Protein AF-0000000082869554 (afdb_homodimer)

Radius of gyration: 28.82 Å; Cα contacts (8 Å, |Δi|>4): 281; chains: 2; bounding box: 143×56×74 Å

Foldseek 3Di:
DDDDPDDPPPCPPPPPPVCPVPPPCCDPCPVPQDVVHDPVRLVVVVLLVQLLCLLPQAQADDPVSLVVVQVVQQVCLVVRPDVVSSVVSNVCCVVPPADSRGSLRRNLSSLVSVQVVCVVVVHDRDDSVCSNCQRHVDDPVNDND/DDDDDDDDDDDPPPPPPVPVPPPPCCDPCPVPQDVVHDPVRLVVVVLLVQLLCLLPQAQADDPVSLVVVQVVQQVCLVVRPDVVSSVVSNVCCVVPPADSRGSLRRNLRSLVSVQVVCVVVVHDRDDSVCSNCQRHVDDPVNDND

Organism: NCBI:txid197152

Nearest PDB structures (foldseek):
  1oqc-assembly1_A  TM=9.714E-01  e=7.623E-12  Rattus norvegicus
  3tk0-assembly1_A-2  TM=9.667E-01  e=1.697E-11  Homo sapiens
  3w4y-assembly2_B  TM=9.306E-01  e=1.594E-10  Saccharomyces cerevisiae S288C
  4e0i-assembly2_C-2  TM=9.297E-01  e=1.433E-10  Saccharomyces cerevisiae S288C
  4e0i-assembly1_A  TM=7.773E-01  e=5.786E-11  Saccharomyces cerevisiae S288C

Sequence (290 aa):
MNKNCSKHYNNFMYLYVQKSTAPSNTGPHSQQTSCPVDKDQLGQSSWTFLHTIAASYPDNPSPTEKQTMSQFLDLFSRVYPCNICAEDLQKDLKSTPPDVSSQSAFSLWMCKLHNRVNAKLGKPIFDCTKVNERWRDGPPDGSCDMNKNCSKHYNNFMYLYVQKSTAPSNTGPHSQQTSCPVDKDQLGQSSWTFLHTIAASYPDNPSPTEKQTMSQFLDLFSRVYPCNICAEDLQKDLKSTPPDVSSQSAFSLWMCKLHNRVNAKLGKPIFDCTKVNERWRDGPPDGSCD

Structure (mmCIF, N/CA/C/O backbone):
data_AF-0000000082869554-model_v1
#
loop_
_entity.id
_entity.type
_entity.pdbx_description
1 polymer 'Sulfhydryl oxidase'
#
loop_
_atom_site.group_PDB
_atom_site.id
_atom_site.type_symbol
_atom_site.label_atom_id
_atom_site.label_alt_id
_atom_site.label_comp_id
_atom_site.label_asym_id
_atom_site.label_entity_id
_atom_site.label_seq_id
_atom_site.pdbx_PDB_ins_code
_atom_site.Cartn_x
_atom_site.Cartn_y
_atom_site.Cartn_z
_atom_site.occupancy
_atom_site.B_iso_or_equiv
_atom_site.auth_seq_id
_atom_site.auth_comp_id
_atom_site.auth_asym_id
_atom_site.auth_atom_id
_atom_site.pdbx_PDB_model_num
ATOM 1 N N . MET A 1 1 ? 81 32.281 -3.838 1 22.8 1 MET A N 1
ATOM 2 C CA . MET A 1 1 ? 80.438 33.062 -4.926 1 22.8 1 MET A CA 1
ATOM 3 C C . MET A 1 1 ? 79.125 32.406 -5.387 1 22.8 1 MET A C 1
ATOM 5 O O . MET A 1 1 ? 78.75 31.312 -4.938 1 22.8 1 MET A O 1
ATOM 9 N N . ASN A 1 2 ? 79.062 32.156 -6.789 1 18.38 2 ASN A N 1
ATOM 10 C CA . ASN A 1 2 ? 77.812 32.562 -7.488 1 18.38 2 ASN A CA 1
ATOM 11 C C . ASN A 1 2 ? 76.625 31.703 -7.121 1 18.38 2 ASN A C 1
ATOM 13 O O . ASN A 1 2 ? 76.812 30.656 -6.496 1 18.38 2 ASN A O 1
ATOM 17 N N . LYS A 1 3 ? 75.938 31.25 -8.188 1 19.72 3 LYS A N 1
ATOM 18 C CA . LYS A 1 3 ? 74.75 31.656 -8.914 1 19.72 3 LYS A CA 1
ATOM 19 C C . LYS A 1 3 ? 73.625 30.672 -8.672 1 19.72 3 LYS A C 1
ATOM 21 O O . LYS A 1 3 ? 72.438 31.016 -8.828 1 19.72 3 LYS A O 1
ATOM 26 N N . ASN A 1 4 ? 73.875 29.406 -8.883 1 21.66 4 ASN A N 1
ATOM 27 C CA . ASN A 1 4 ? 73 28.719 -9.828 1 21.66 4 ASN A CA 1
ATOM 28 C C . ASN A 1 4 ? 71.625 28.375 -9.219 1 21.66 4 ASN A C 1
ATOM 30 O O . ASN A 1 4 ? 71.438 27.281 -8.68 1 21.66 4 ASN A O 1
ATOM 34 N N . CYS A 1 5 ? 71 29.359 -8.477 1 24.55 5 CYS A N 1
ATOM 35 C CA . CYS A 1 5 ? 69.75 29.188 -7.762 1 24.55 5 CYS A CA 1
ATOM 36 C C . CYS A 1 5 ? 68.625 28.875 -8.719 1 24.55 5 CYS A C 1
ATOM 38 O O . CYS A 1 5 ? 67.438 29.047 -8.375 1 24.55 5 CYS A O 1
ATOM 40 N N . SER A 1 6 ? 69.062 28.641 -10.102 1 24.22 6 SER A N 1
ATOM 41 C CA . SER A 1 6 ? 67.875 28.984 -10.953 1 24.22 6 SER A CA 1
ATOM 42 C C . SER A 1 6 ? 66.625 28.328 -10.453 1 24.22 6 SER A C 1
ATOM 44 O O . SER A 1 6 ? 66.688 27.312 -9.75 1 24.22 6 SER A O 1
ATOM 46 N N . LYS A 1 7 ? 65.438 28.938 -10.945 1 23.31 7 LYS A N 1
ATOM 47 C CA . LYS A 1 7 ? 64 29.156 -10.938 1 23.31 7 LYS A CA 1
ATOM 48 C C . LYS A 1 7 ? 63.25 27.891 -11.305 1 23.31 7 LYS A C 1
ATOM 50 O O . LYS A 1 7 ? 63.594 27.203 -12.258 1 23.31 7 LYS A O 1
ATOM 55 N N . HIS A 1 8 ? 62.688 27.172 -10.289 1 23.27 8 HIS A N 1
ATOM 56 C CA . HIS A 1 8 ? 61.75 26.078 -10.133 1 23.27 8 HIS A CA 1
ATOM 57 C C . HIS A 1 8 ? 60.5 26.312 -10.961 1 23.27 8 HIS A C 1
ATOM 59 O O . HIS A 1 8 ? 59.438 26.656 -10.406 1 23.27 8 HIS A O 1
ATOM 65 N N . TYR A 1 9 ? 60.594 27.078 -12.203 1 22.95 9 TYR A N 1
ATOM 66 C CA . TYR A 1 9 ? 59.344 27.516 -12.836 1 22.95 9 TYR A CA 1
ATOM 67 C C . TYR A 1 9 ? 58.438 26.312 -13.133 1 22.95 9 TYR A C 1
ATOM 69 O O . TYR A 1 9 ? 58.75 25.516 -14.031 1 22.95 9 TYR A O 1
ATOM 77 N N . ASN A 1 10 ? 58.125 25.453 -12.141 1 21.89 10 ASN A N 1
ATOM 78 C CA . ASN A 1 10 ? 57.156 24.406 -12.352 1 21.89 10 ASN A CA 1
ATOM 79 C C . ASN A 1 10 ? 55.906 24.938 -13.055 1 21.89 10 ASN A C 1
ATOM 81 O O . ASN A 1 10 ? 55.219 25.812 -12.531 1 21.89 10 ASN A O 1
ATOM 85 N N . ASN A 1 11 ? 56 25.25 -14.422 1 20.5 11 ASN A N 1
ATOM 86 C CA . ASN A 1 11 ? 54.969 25.594 -15.375 1 20.5 11 ASN A CA 1
ATOM 87 C C . ASN A 1 11 ? 53.719 24.766 -15.156 1 20.5 11 ASN A C 1
ATOM 89 O O . ASN A 1 11 ? 53.688 23.562 -15.469 1 20.5 11 ASN A O 1
ATOM 93 N N . PHE A 1 12 ? 53.031 24.875 -13.969 1 23.45 12 PHE A N 1
ATOM 94 C CA . PHE A 1 12 ? 51.75 24.281 -13.633 1 23.45 12 PHE A CA 1
ATOM 95 C C . PHE A 1 12 ? 50.688 24.625 -14.672 1 23.45 12 PHE A C 1
ATOM 97 O O . PHE A 1 12 ? 50.219 25.766 -14.727 1 23.45 12 PHE A O 1
ATOM 104 N N . MET A 1 13 ? 51.062 24.484 -16.031 1 22.34 13 MET A N 1
ATOM 105 C CA . MET A 1 13 ? 50.062 24.844 -17.031 1 22.34 13 MET A CA 1
ATOM 106 C C . MET A 1 13 ? 48.688 24.312 -16.641 1 22.34 13 MET A C 1
ATOM 108 O O . MET A 1 13 ? 48.562 23.234 -16.047 1 22.34 13 MET A O 1
ATOM 112 N N . TYR A 1 14 ? 47.656 25.203 -16.562 1 24.77 14 TYR A N 1
ATOM 113 C CA . TYR A 1 14 ? 46.219 25.359 -16.375 1 24.77 14 TYR A CA 1
ATOM 114 C C . TYR A 1 14 ? 45.438 24.516 -17.375 1 24.77 14 TYR A C 1
ATOM 116 O O . TYR A 1 14 ? 45.438 24.797 -18.578 1 24.77 14 TYR A O 1
ATOM 124 N N . LEU A 1 15 ? 45.75 23.172 -17.5 1 24.31 15 LEU A N 1
ATOM 125 C CA . LEU A 1 15 ? 44.844 22.422 -18.375 1 24.31 15 LEU A CA 1
ATOM 126 C C . LEU A 1 15 ? 43.406 22.875 -18.172 1 24.31 15 LEU A C 1
ATOM 128 O O . LEU A 1 15 ? 42.938 22.969 -17.031 1 24.31 15 LEU A O 1
ATOM 132 N N . TYR A 1 16 ? 42.875 23.734 -19.016 1 23.09 16 TYR A N 1
ATOM 133 C CA . TYR A 1 16 ? 41.531 24.25 -19.297 1 23.09 16 TYR A CA 1
ATOM 134 C C . TYR A 1 16 ? 40.531 23.125 -19.359 1 23.09 16 TYR A C 1
ATOM 136 O O . TYR A 1 16 ? 40.5 22.328 -20.312 1 23.09 16 TYR A O 1
ATOM 144 N N . VAL A 1 17 ? 40.469 22.188 -18.453 1 27.61 17 VAL A N 1
ATOM 145 C CA . VAL A 1 17 ? 39.375 21.25 -18.625 1 27.61 17 VAL A CA 1
ATOM 146 C C . VAL A 1 17 ? 38.062 22.031 -18.766 1 27.61 17 VAL A C 1
ATOM 148 O O . VAL A 1 17 ? 37.75 22.891 -17.938 1 27.61 17 VAL A O 1
ATOM 151 N N . GLN A 1 18 ? 37.781 22.516 -20 1 22.98 18 GLN A N 1
ATOM 152 C CA . GLN A 1 18 ? 36.469 23.047 -20.375 1 22.98 18 GLN A CA 1
ATOM 153 C C . GLN A 1 18 ? 35.344 22.188 -19.812 1 22.98 18 GLN A C 1
ATOM 155 O O . GLN A 1 18 ? 35.25 21 -20.109 1 22.98 18 GLN A O 1
ATOM 160 N N . LYS A 1 19 ? 34.938 22.484 -18.594 1 23.36 19 LYS A N 1
ATOM 161 C CA . LYS A 1 19 ? 33.75 21.969 -17.938 1 23.36 19 LYS A CA 1
ATOM 162 C C . LYS A 1 19 ? 32.5 22.281 -18.75 1 23.36 19 LYS A C 1
ATOM 164 O O . LYS A 1 19 ? 31.953 23.391 -18.688 1 23.36 19 LYS A O 1
ATOM 169 N N . SER A 1 20 ? 32.438 22.125 -20.062 1 24.83 20 SER A N 1
ATOM 170 C CA . SER A 1 20 ? 31.125 22.469 -20.594 1 24.83 20 SER A CA 1
ATOM 171 C C . SER A 1 20 ? 30.031 21.688 -19.891 1 24.83 20 SER A C 1
ATOM 173 O O . SER A 1 20 ? 29.859 20.484 -20.094 1 24.83 20 SER A O 1
ATOM 175 N N . THR A 1 21 ? 29.906 21.766 -18.625 1 24.59 21 THR A N 1
ATOM 176 C CA . THR A 1 21 ? 28.766 21.062 -18.047 1 24.59 21 THR A CA 1
ATOM 177 C C . THR A 1 21 ? 27.453 21.656 -18.547 1 24.59 21 THR A C 1
ATOM 179 O O . THR A 1 21 ? 27.172 22.828 -18.312 1 24.59 21 THR A O 1
ATOM 182 N N . ALA A 1 22 ? 27.141 21.5 -19.844 1 28.45 22 ALA A N 1
ATOM 183 C CA . ALA A 1 22 ? 25.797 21.938 -20.203 1 28.45 22 ALA A CA 1
ATOM 184 C C . ALA A 1 22 ? 24.766 21.5 -19.156 1 28.45 22 ALA A C 1
ATOM 186 O O . ALA A 1 22 ? 24.828 20.391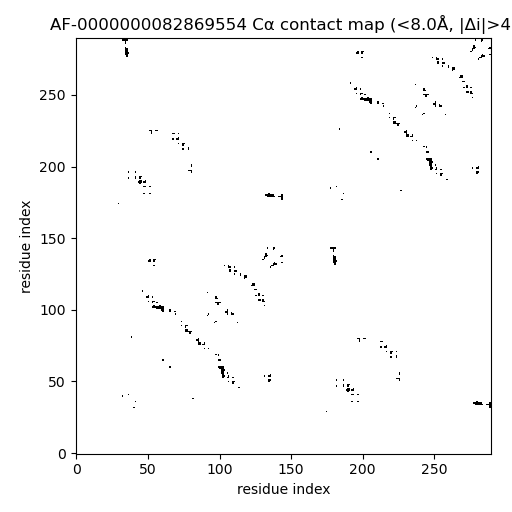 -18.656 1 28.45 22 ALA A O 1
ATOM 187 N N . PRO A 1 23 ? 24.219 22.484 -18.547 1 26.95 23 PRO A N 1
ATOM 188 C CA . PRO A 1 23 ? 23.156 22.203 -17.562 1 26.95 23 PRO A CA 1
ATOM 189 C C . PRO A 1 23 ? 22.047 21.312 -18.141 1 26.95 23 PRO A C 1
ATOM 191 O O . PRO A 1 23 ? 21.562 21.562 -19.25 1 26.95 23 PRO A O 1
ATOM 194 N N . SER A 1 24 ? 22.266 20 -18.188 1 30.36 24 SER A N 1
ATOM 195 C CA . SER A 1 24 ? 21.109 19.172 -18.516 1 30.36 24 SER A CA 1
ATOM 196 C C . SER A 1 24 ? 19.844 19.734 -17.891 1 30.36 24 SER A C 1
ATOM 198 O O . SER A 1 24 ? 19.781 19.953 -16.672 1 30.36 24 SER A O 1
ATOM 200 N N . ASN A 1 25 ? 19.281 20.672 -18.516 1 28 25 ASN A N 1
ATOM 201 C CA . ASN A 1 25 ? 17.969 21.188 -18.172 1 28 25 ASN A CA 1
ATOM 202 C C . ASN A 1 25 ? 17.031 20.078 -17.688 1 28 25 ASN A C 1
ATOM 204 O O . ASN A 1 25 ? 16.672 19.188 -18.453 1 28 25 ASN A O 1
ATOM 208 N N . THR A 1 26 ? 17.406 19.547 -16.531 1 30.8 26 THR A N 1
ATOM 209 C CA . THR A 1 26 ? 16.453 18.641 -15.883 1 30.8 26 THR A CA 1
ATOM 210 C C . THR A 1 26 ? 15.055 19.219 -15.883 1 30.8 26 THR A C 1
ATOM 212 O O . THR A 1 26 ? 14.789 20.219 -15.211 1 30.8 26 THR A O 1
ATOM 215 N N . GLY A 1 27 ? 14.562 19.516 -17.031 1 30.7 27 GLY A N 1
ATOM 216 C CA . GLY A 1 27 ? 13.172 19.922 -17.078 1 30.7 27 GLY A CA 1
ATOM 217 C C . GLY A 1 27 ? 12.336 19.344 -15.945 1 30.7 27 GLY A C 1
ATOM 218 O O . GLY A 1 27 ? 12.781 18.406 -15.266 1 30.7 27 GLY A O 1
ATOM 219 N N . PRO A 1 28 ? 11.406 20.047 -15.586 1 31.62 28 PRO A N 1
ATOM 220 C CA . PRO A 1 28 ? 10.539 19.484 -14.539 1 31.62 28 PRO A CA 1
ATOM 221 C C . PRO A 1 28 ? 10.305 17.984 -14.719 1 31.62 28 PRO A C 1
ATOM 223 O O . PRO A 1 28 ? 9.953 17.547 -15.82 1 31.62 28 PRO A O 1
ATOM 226 N N . HIS A 1 29 ? 11.141 17.109 -14.266 1 33.22 29 HIS A N 1
ATOM 227 C CA . HIS A 1 29 ? 11.078 15.656 -14.344 1 33.22 29 HIS A CA 1
ATOM 228 C C . HIS A 1 29 ? 9.633 15.172 -14.328 1 33.22 29 HIS A C 1
ATOM 230 O O . HIS A 1 29 ? 8.953 15.258 -13.305 1 33.22 29 HIS A O 1
ATOM 236 N N . SER A 1 30 ? 8.773 15.609 -15.148 1 39.03 30 SER A N 1
ATOM 237 C CA . SER A 1 30 ? 7.602 14.75 -15.305 1 39.03 30 SER A CA 1
ATOM 238 C C . SER A 1 30 ? 7.953 13.289 -15.062 1 39.03 30 SER A C 1
ATOM 240 O O . SER A 1 30 ? 8.703 12.688 -15.836 1 39.03 30 SER A O 1
ATOM 242 N N . GLN A 1 31 ? 8.297 12.977 -13.93 1 46.25 31 GLN A N 1
ATOM 243 C CA . GLN A 1 31 ? 8.742 11.617 -13.625 1 46.25 31 GLN A CA 1
ATOM 244 C C . GLN A 1 31 ? 7.977 10.594 -14.461 1 46.25 31 GLN A C 1
ATOM 246 O O . GLN A 1 31 ? 6.77 10.414 -14.281 1 46.25 31 GLN A O 1
ATOM 251 N N . GLN A 1 32 ? 8.195 10.594 -15.703 1 54.16 32 GLN A N 1
ATOM 252 C CA . GLN A 1 32 ? 7.684 9.484 -16.5 1 54.16 32 GLN A CA 1
ATOM 253 C C . GLN A 1 32 ? 7.719 8.172 -15.727 1 54.16 32 GLN A C 1
ATOM 255 O O . GLN A 1 32 ? 8.734 7.84 -15.117 1 54.16 32 GLN A O 1
ATOM 260 N N . THR A 1 33 ? 6.508 7.738 -15.32 1 64.12 33 THR A N 1
ATOM 261 C CA . THR A 1 33 ? 6.43 6.43 -14.68 1 64.12 33 THR A CA 1
ATOM 262 C C . THR A 1 33 ? 7.203 5.387 -15.484 1 64.12 33 THR A C 1
ATOM 264 O O . THR A 1 33 ? 6.973 5.227 -16.688 1 64.12 33 THR A O 1
ATOM 267 N N . SER A 1 34 ? 8.352 5.02 -14.977 1 73.5 34 SER A N 1
ATOM 268 C CA . SER A 1 34 ? 9.125 3.936 -15.578 1 73.5 34 SER A CA 1
ATOM 269 C C . SER A 1 34 ? 8.305 2.654 -15.672 1 73.5 34 SER A C 1
ATOM 271 O O . SER A 1 34 ? 7.379 2.447 -14.883 1 73.5 34 SER A O 1
ATOM 273 N N . CYS A 1 35 ? 8.43 1.981 -16.703 1 78.69 35 CYS A N 1
ATOM 274 C CA . CYS A 1 35 ? 7.867 0.646 -16.875 1 78.69 35 CYS A CA 1
ATOM 275 C C . CYS A 1 35 ? 8.969 -0.388 -17.094 1 78.69 35 CYS A C 1
ATOM 277 O O . CYS A 1 35 ? 9.672 -0.348 -18.094 1 78.69 35 CYS A O 1
ATOM 279 N N . PRO A 1 36 ? 9.141 -1.211 -16.047 1 87.31 36 PRO A N 1
ATOM 280 C CA . PRO A 1 36 ? 8.391 -1.312 -14.789 1 87.31 36 PRO A CA 1
ATOM 281 C C . PRO A 1 36 ? 8.734 -0.206 -13.797 1 87.31 36 PRO A C 1
ATOM 283 O O . PRO A 1 36 ? 9.719 0.517 -14 1 87.31 36 PRO A O 1
ATOM 286 N N . VAL A 1 37 ? 7.926 -0.074 -12.859 1 90.5 37 VAL A N 1
ATOM 287 C CA . VAL A 1 37 ? 8.133 0.908 -11.797 1 90.5 37 VAL A CA 1
ATOM 288 C C . VAL A 1 37 ? 9.477 0.667 -11.125 1 90.5 37 VAL A C 1
ATOM 290 O O . VAL A 1 37 ? 9.852 -0.478 -10.867 1 90.5 37 VAL A O 1
ATOM 293 N N . ASP A 1 38 ? 10.227 1.755 -10.867 1 90.75 38 ASP A N 1
ATOM 294 C CA . ASP A 1 38 ? 11.5 1.606 -10.172 1 90.75 38 ASP A CA 1
ATOM 295 C C . ASP A 1 38 ? 11.32 1.76 -8.664 1 90.75 38 ASP A C 1
ATOM 297 O O . ASP A 1 38 ? 10.211 2.018 -8.188 1 90.75 38 ASP A O 1
ATOM 301 N N . LYS A 1 39 ? 12.383 1.556 -7.977 1 93.56 39 LYS A N 1
ATOM 302 C CA . LYS A 1 39 ? 12.375 1.542 -6.516 1 93.56 39 LYS A CA 1
ATOM 303 C C . LYS A 1 39 ? 11.852 2.861 -5.957 1 93.56 39 LYS A C 1
ATOM 305 O O . LYS A 1 39 ? 11.133 2.873 -4.957 1 93.56 39 LYS A O 1
ATOM 310 N N . ASP A 1 40 ? 12.234 3.979 -6.535 1 93.69 40 ASP A N 1
ATOM 311 C CA . ASP A 1 40 ? 11.805 5.285 -6.047 1 93.69 40 ASP A CA 1
ATOM 312 C C . ASP A 1 40 ? 10.297 5.465 -6.203 1 93.69 40 ASP A C 1
ATOM 314 O O . ASP A 1 40 ? 9.625 5.949 -5.289 1 93.69 40 ASP A O 1
ATOM 318 N N . GLN A 1 41 ? 9.828 5.082 -7.355 1 94.62 41 GLN A N 1
ATOM 319 C CA . GLN A 1 41 ? 8.383 5.18 -7.574 1 94.62 41 GLN A CA 1
ATOM 320 C C . GLN A 1 41 ? 7.625 4.23 -6.656 1 94.62 41 GLN A C 1
ATOM 322 O O . GLN A 1 41 ? 6.562 4.578 -6.137 1 94.62 41 GLN A O 1
ATOM 327 N N . LEU A 1 42 ? 8.148 3.037 -6.512 1 97.25 42 LEU A N 1
ATOM 328 C CA . LEU A 1 42 ? 7.559 2.107 -5.551 1 97.25 42 LEU A CA 1
ATOM 329 C C . LEU A 1 42 ? 7.516 2.723 -4.156 1 97.25 42 LEU A C 1
ATOM 331 O O . LEU A 1 42 ? 6.477 2.691 -3.492 1 97.25 42 LEU A O 1
ATOM 335 N N . GLY A 1 43 ? 8.633 3.266 -3.785 1 97.94 43 GLY A N 1
ATOM 336 C CA . GLY A 1 43 ? 8.703 3.893 -2.477 1 97.94 43 GLY A CA 1
ATOM 337 C C . GLY A 1 43 ? 7.691 5.012 -2.295 1 97.94 43 GLY A C 1
ATOM 338 O O . GLY A 1 43 ? 6.98 5.055 -1.288 1 97.94 43 GLY A O 1
ATOM 339 N N . GLN A 1 44 ? 7.641 5.883 -3.236 1 97.25 44 GLN A N 1
ATOM 340 C CA . GLN A 1 44 ? 6.715 7.008 -3.154 1 97.25 44 GLN A CA 1
ATOM 341 C C . GLN A 1 44 ? 5.27 6.523 -3.045 1 97.25 44 GLN A C 1
ATOM 343 O O . GLN A 1 44 ? 4.5 7.027 -2.225 1 97.25 44 GLN A O 1
ATOM 348 N N . SER A 1 45 ? 4.945 5.59 -3.852 1 97.62 45 SER A N 1
ATOM 349 C CA . SER A 1 45 ? 3.596 5.039 -3.828 1 97.62 45 SER A CA 1
ATOM 350 C C . SER A 1 45 ? 3.295 4.367 -2.492 1 97.62 45 SER A C 1
ATOM 352 O O . SER A 1 45 ? 2.213 4.551 -1.929 1 97.62 45 SER A O 1
ATOM 354 N N . SER A 1 46 ? 4.238 3.631 -1.938 1 98.75 46 SER A N 1
ATOM 355 C CA . SER A 1 46 ? 4.047 2.898 -0.69 1 98.75 46 SER A CA 1
ATOM 356 C C . SER A 1 46 ? 3.896 3.848 0.493 1 98.75 46 SER A C 1
ATOM 358 O O . SER A 1 46 ? 3.029 3.652 1.347 1 98.75 46 SER A O 1
ATOM 360 N N . TRP A 1 47 ? 4.691 4.875 0.527 1 98.81 47 TRP A N 1
ATOM 361 C CA . TRP A 1 47 ? 4.605 5.844 1.615 1 98.81 47 TRP A CA 1
ATOM 362 C C . TRP A 1 47 ? 3.299 6.625 1.547 1 98.81 47 TRP A C 1
ATOM 364 O O . TRP A 1 47 ? 2.678 6.902 2.576 1 98.81 47 TRP A O 1
ATOM 374 N N . THR A 1 48 ? 2.93 7.012 0.293 1 98.06 48 THR A N 1
ATOM 375 C CA . THR A 1 48 ? 1.642 7.68 0.136 1 98.06 48 THR A CA 1
ATOM 376 C C . THR A 1 48 ? 0.517 6.82 0.709 1 98.06 48 THR A C 1
ATOM 378 O O . THR A 1 48 ? -0.321 7.312 1.468 1 98.06 48 THR A O 1
ATOM 381 N N . PHE A 1 49 ? 0.502 5.617 0.404 1 98.56 49 PHE A N 1
ATOM 382 C CA . PHE A 1 49 ? -0.498 4.664 0.866 1 98.56 49 PHE A CA 1
ATOM 383 C C . PHE A 1 49 ? -0.46 4.531 2.385 1 98.56 49 PHE A C 1
ATOM 385 O O . PHE A 1 49 ? -1.486 4.676 3.051 1 98.56 49 PHE A O 1
ATOM 392 N N . LEU A 1 50 ? 0.722 4.34 2.92 1 98.88 50 LEU A N 1
ATOM 393 C CA . LEU A 1 50 ? 0.877 4.082 4.348 1 98.88 50 LEU A CA 1
ATOM 394 C C . LEU A 1 50 ? 0.511 5.316 5.164 1 98.88 50 LEU A C 1
ATOM 396 O O . LEU A 1 50 ? -0.188 5.211 6.176 1 98.88 50 LEU A O 1
ATOM 400 N N . HIS A 1 51 ? 0.95 6.5 4.742 1 98.81 51 HIS A N 1
ATOM 401 C CA . HIS A 1 51 ? 0.598 7.719 5.461 1 98.81 51 HIS A CA 1
ATOM 402 C C . HIS A 1 51 ? -0.901 7.988 5.383 1 98.81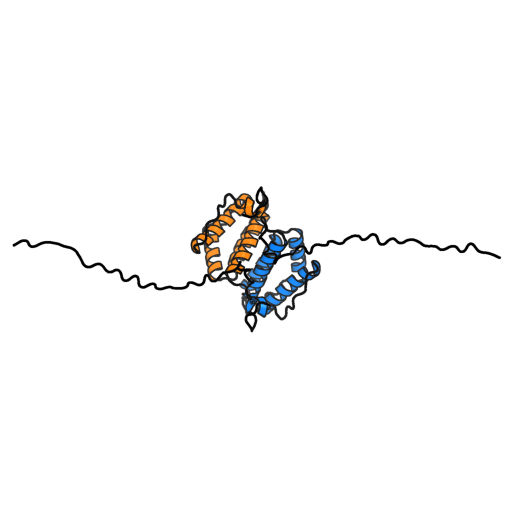 51 HIS A C 1
ATOM 404 O O . HIS A 1 51 ? -1.491 8.508 6.332 1 98.81 51 HIS A O 1
ATOM 410 N N . THR A 1 52 ? -1.485 7.688 4.242 1 98.62 52 THR A N 1
ATOM 411 C CA . THR A 1 52 ? -2.922 7.898 4.109 1 98.62 52 THR A CA 1
ATOM 412 C C . THR A 1 52 ? -3.695 6.961 5.031 1 98.62 52 THR A C 1
ATOM 414 O O . THR A 1 52 ? -4.684 7.363 5.648 1 98.62 52 THR A O 1
ATOM 417 N N . ILE A 1 53 ? -3.273 5.719 5.152 1 98.88 53 ILE A N 1
ATOM 418 C CA . ILE A 1 53 ? -3.877 4.789 6.102 1 98.88 53 ILE A CA 1
ATOM 419 C C . ILE A 1 53 ? -3.793 5.363 7.512 1 98.88 53 ILE A C 1
ATOM 421 O O . ILE A 1 53 ? -4.781 5.367 8.25 1 98.88 53 ILE A O 1
ATOM 425 N N . ALA A 1 54 ? -2.6 5.832 7.863 1 98.88 54 ALA A N 1
ATOM 426 C CA . ALA A 1 54 ? -2.408 6.367 9.211 1 98.88 54 ALA A CA 1
ATOM 427 C C . ALA A 1 54 ? -3.295 7.586 9.445 1 98.88 54 ALA A C 1
ATOM 429 O O . ALA A 1 54 ? -3.869 7.742 10.523 1 98.88 54 ALA A O 1
ATOM 430 N N . ALA A 1 55 ? -3.398 8.414 8.453 1 98.5 55 ALA A N 1
ATOM 431 C CA . ALA A 1 55 ? -4.203 9.625 8.547 1 98.5 55 ALA A CA 1
ATOM 432 C C . ALA A 1 55 ? -5.68 9.297 8.734 1 98.5 55 ALA A C 1
ATOM 434 O O . ALA A 1 55 ? -6.41 10.031 9.398 1 98.5 55 ALA A O 1
ATOM 435 N N . SER A 1 56 ? -6.105 8.203 8.18 1 98.25 56 SER A N 1
ATOM 436 C CA . SER A 1 56 ? -7.52 7.84 8.18 1 98.25 56 SER A CA 1
ATOM 437 C C . SER A 1 56 ? -7.844 6.879 9.312 1 98.25 56 SER A C 1
ATOM 439 O O . SER A 1 56 ? -8.984 6.434 9.453 1 98.25 56 SER A O 1
ATOM 441 N N . TYR A 1 57 ? -6.812 6.52 10.102 1 98.69 57 TYR A N 1
ATOM 442 C CA . TYR A 1 57 ? -6.98 5.617 11.234 1 98.69 57 TYR A CA 1
ATOM 443 C C . TYR A 1 57 ? -7.906 6.223 12.281 1 98.69 57 TYR A C 1
ATOM 445 O O . TYR A 1 57 ? -7.949 7.445 12.453 1 98.69 57 TYR A O 1
ATOM 453 N N . PRO A 1 58 ? -8.703 5.332 12.977 1 98.56 58 PRO A N 1
ATOM 454 C CA . PRO A 1 58 ? -9.625 5.883 13.977 1 98.56 58 PRO A CA 1
ATOM 455 C C . PRO A 1 58 ? -8.906 6.617 15.102 1 98.56 58 PRO A C 1
ATOM 457 O O . PRO A 1 58 ? -7.836 6.184 15.547 1 98.56 58 PRO A O 1
ATOM 460 N N . ASP A 1 59 ? -9.555 7.699 15.578 1 98.62 59 ASP A N 1
ATOM 461 C CA . ASP A 1 59 ? -9.016 8.422 16.734 1 98.62 59 ASP A CA 1
ATOM 462 C C . ASP A 1 59 ? -8.992 7.531 17.969 1 98.62 59 ASP A C 1
ATOM 464 O O . ASP A 1 59 ? -8.117 7.668 18.828 1 98.62 59 ASP A O 1
ATOM 468 N N . ASN A 1 60 ? -10.062 6.723 18.047 1 98.69 60 ASN A N 1
ATOM 469 C CA . ASN A 1 60 ? -10.211 5.758 19.125 1 98.69 60 ASN A CA 1
ATOM 470 C C . ASN A 1 60 ? -10.461 4.352 18.594 1 98.69 60 ASN A C 1
ATOM 472 O O . ASN A 1 60 ? -11.594 3.857 18.641 1 98.69 60 ASN A O 1
ATOM 476 N N . PRO A 1 61 ? -9.352 3.705 18.188 1 98.88 61 PRO A N 1
ATOM 477 C CA . PRO A 1 61 ? -9.508 2.381 17.578 1 98.88 61 PRO A CA 1
ATOM 478 C C . PRO A 1 61 ? -9.953 1.324 18.594 1 98.88 61 PRO A C 1
ATOM 480 O O . PRO A 1 61 ? -9.531 1.355 19.75 1 98.88 61 PRO A O 1
ATOM 483 N N . SER A 1 62 ? -10.781 0.418 18.141 1 98.81 62 SER A N 1
ATOM 484 C CA . SER A 1 62 ? -11.141 -0.754 18.922 1 98.81 62 SER A CA 1
ATOM 485 C C . SER A 1 62 ? -9.984 -1.736 19.016 1 98.81 62 SER A C 1
ATOM 487 O O . SER A 1 62 ? -9.016 -1.633 18.266 1 98.81 62 SER A O 1
ATOM 489 N N . PRO A 1 63 ? -10.086 -2.705 19.938 1 98.62 63 PRO A N 1
ATOM 490 C CA . PRO A 1 63 ? -9.047 -3.732 20.016 1 98.62 63 PRO A CA 1
ATOM 491 C C . PRO A 1 63 ? -8.867 -4.484 18.688 1 98.62 63 PRO A C 1
ATOM 493 O O . PRO A 1 63 ? -7.738 -4.777 18.297 1 98.62 63 PRO A O 1
ATOM 496 N N . THR A 1 64 ? -9.969 -4.707 18.016 1 98.69 64 THR A N 1
ATOM 497 C CA . THR A 1 64 ? -9.906 -5.418 16.75 1 98.69 64 THR A CA 1
ATOM 498 C C . THR A 1 64 ? -9.203 -4.578 15.688 1 98.69 64 THR A C 1
ATOM 500 O O . THR A 1 64 ? -8.406 -5.098 14.898 1 98.69 64 THR A O 1
ATOM 503 N N . GLU A 1 65 ? -9.469 -3.291 15.672 1 98.69 65 GLU A N 1
ATOM 504 C CA . GLU A 1 65 ? -8.812 -2.4 14.727 1 98.69 65 GLU A CA 1
ATOM 505 C C . GLU A 1 65 ? -7.309 -2.326 15 1 98.69 65 GLU A C 1
ATOM 507 O O . GLU A 1 65 ? -6.504 -2.309 14.062 1 98.69 65 GLU A O 1
ATOM 512 N N . LYS A 1 66 ? -6.914 -2.299 16.219 1 98.88 66 LYS A N 1
ATOM 513 C CA . LYS A 1 66 ? -5.504 -2.287 16.594 1 98.88 66 LYS A CA 1
ATOM 514 C C . LYS A 1 66 ? -4.801 -3.559 16.125 1 98.88 66 LYS A C 1
ATOM 516 O O . LYS A 1 66 ? -3.717 -3.496 15.547 1 98.88 66 LYS A O 1
ATOM 521 N N . GLN A 1 67 ? -5.449 -4.648 16.375 1 98.69 67 GLN A N 1
ATOM 522 C CA . GLN A 1 67 ? -4.879 -5.93 15.969 1 98.69 67 GLN A CA 1
ATOM 523 C C . GLN A 1 67 ? -4.766 -6.023 14.445 1 98.69 67 GLN A C 1
ATOM 525 O O . GLN A 1 67 ? -3.748 -6.48 13.922 1 98.69 67 GLN A O 1
ATOM 530 N N . THR A 1 68 ? -5.82 -5.617 13.773 1 98.81 68 THR A N 1
ATOM 531 C CA . THR A 1 68 ? -5.848 -5.648 12.32 1 98.81 68 THR A CA 1
ATOM 532 C C . THR A 1 68 ? -4.715 -4.809 11.734 1 98.81 68 THR A C 1
ATOM 534 O O . THR A 1 68 ? -3.986 -5.27 10.852 1 98.81 68 THR A O 1
ATOM 537 N N . MET A 1 69 ? -4.539 -3.643 12.273 1 98.88 69 MET A N 1
ATOM 538 C CA . MET A 1 69 ? -3.523 -2.734 11.75 1 98.88 69 MET A CA 1
ATOM 539 C C . MET A 1 69 ? -2.123 -3.268 12.031 1 98.88 69 MET A C 1
ATOM 541 O O . MET A 1 69 ? -1.247 -3.203 11.164 1 98.88 69 MET A O 1
ATOM 545 N N . SER A 1 70 ? -1.867 -3.807 13.18 1 98.88 70 SER A N 1
ATOM 546 C CA . SER A 1 70 ? -0.568 -4.379 13.516 1 98.88 70 SER A CA 1
ATOM 547 C C . SER A 1 70 ? -0.234 -5.562 12.617 1 98.88 70 SER A C 1
ATOM 549 O O . SER A 1 70 ? 0.892 -5.676 12.125 1 98.88 70 SER A O 1
ATOM 551 N N . GLN A 1 71 ? -1.201 -6.422 12.453 1 98.81 71 GLN A N 1
ATOM 552 C CA . GLN A 1 71 ? -0.994 -7.57 11.57 1 98.81 71 GLN A CA 1
ATOM 553 C C . GLN A 1 71 ? -0.745 -7.121 10.133 1 98.81 71 GLN A C 1
ATOM 555 O O . GLN A 1 71 ? 0.081 -7.707 9.43 1 98.81 71 GLN A O 1
ATOM 560 N N . PHE A 1 72 ? -1.463 -6.113 9.703 1 98.94 72 PHE A N 1
ATOM 561 C CA . PHE A 1 72 ? -1.28 -5.59 8.352 1 98.94 72 PHE A CA 1
ATOM 562 C C . PHE A 1 72 ? 0.152 -5.113 8.148 1 98.94 72 PHE A C 1
ATOM 564 O O . PHE A 1 72 ? 0.782 -5.441 7.137 1 98.94 72 PHE A O 1
ATOM 571 N N . LEU A 1 73 ? 0.658 -4.371 9.109 1 98.94 73 LEU A N 1
ATOM 572 C CA . LEU A 1 73 ? 2.01 -3.836 8.984 1 98.94 73 LEU A CA 1
ATOM 573 C C . LEU A 1 73 ? 3.039 -4.957 8.977 1 98.94 73 LEU A C 1
ATOM 575 O O . LEU A 1 73 ? 4.047 -4.879 8.266 1 98.94 73 LEU A O 1
ATOM 579 N N . ASP A 1 74 ? 2.795 -5.938 9.75 1 98.81 74 ASP A N 1
ATOM 580 C CA . ASP A 1 74 ? 3.682 -7.094 9.742 1 98.81 74 ASP A CA 1
ATOM 581 C C . ASP A 1 74 ? 3.701 -7.77 8.375 1 98.81 74 ASP A C 1
ATOM 583 O O . ASP A 1 74 ? 4.773 -8.008 7.812 1 98.81 74 ASP A O 1
ATOM 587 N N . LEU A 1 75 ? 2.543 -8.055 7.863 1 98.88 75 LEU A N 1
ATOM 588 C CA . LEU A 1 75 ? 2.465 -8.719 6.562 1 98.88 75 LEU A CA 1
ATOM 589 C C . LEU A 1 75 ? 2.986 -7.801 5.457 1 98.88 75 LEU A C 1
ATOM 591 O O . LEU A 1 75 ? 3.629 -8.266 4.516 1 98.88 75 LEU A O 1
ATOM 595 N N . PHE A 1 76 ? 2.668 -6.48 5.551 1 98.94 76 PHE A N 1
ATOM 596 C CA . PHE A 1 76 ? 3.207 -5.496 4.621 1 98.94 76 PHE A CA 1
ATOM 597 C C . PHE A 1 76 ? 4.723 -5.625 4.516 1 98.94 76 PHE A C 1
ATOM 599 O O . PHE A 1 76 ? 5.273 -5.656 3.412 1 98.94 76 PHE A O 1
ATOM 606 N N . SER A 1 77 ? 5.422 -5.734 5.613 1 98.88 77 SER A N 1
ATOM 607 C CA . SER A 1 77 ? 6.879 -5.797 5.641 1 98.88 77 SER A CA 1
ATOM 608 C C . SER A 1 77 ? 7.3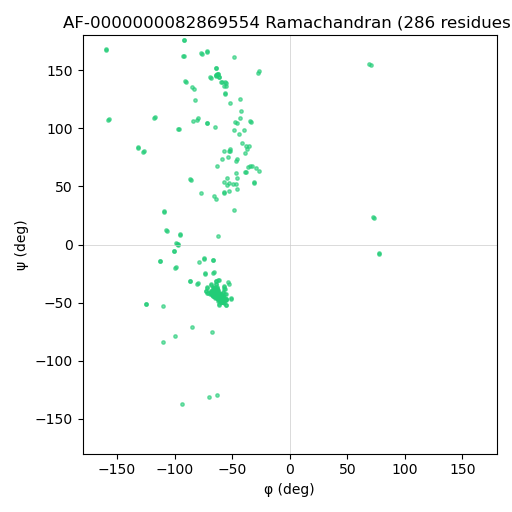91 -7.082 4.996 1 98.88 77 SER A C 1
ATOM 610 O O . SER A 1 77 ? 8.516 -7.121 4.488 1 98.88 77 SER A O 1
ATOM 612 N N . ARG A 1 78 ? 6.59 -8.094 4.973 1 98.69 78 ARG A N 1
ATOM 613 C CA . ARG A 1 78 ? 7.016 -9.383 4.434 1 98.69 78 ARG A CA 1
ATOM 614 C C . ARG A 1 78 ? 6.801 -9.445 2.926 1 98.69 78 ARG A C 1
ATOM 616 O O . ARG A 1 78 ? 7.555 -10.109 2.213 1 98.69 78 ARG A O 1
ATOM 623 N N . VAL A 1 79 ? 5.793 -8.75 2.469 1 98.81 79 VAL A N 1
ATOM 624 C CA . VAL A 1 79 ? 5.449 -8.906 1.06 1 98.81 79 VAL A CA 1
ATOM 625 C C . VAL A 1 79 ? 6.004 -7.734 0.254 1 98.81 79 VAL A C 1
ATOM 627 O O . VAL A 1 79 ? 5.883 -7.707 -0.974 1 98.81 79 VAL A O 1
ATOM 630 N N . TYR A 1 80 ? 6.602 -6.711 0.936 1 98.81 80 TYR A N 1
ATOM 631 C CA . TYR A 1 80 ? 7.102 -5.543 0.223 1 98.81 80 TYR A CA 1
ATOM 632 C C . TYR A 1 80 ? 8.094 -5.945 -0.858 1 98.81 80 TYR A C 1
ATOM 634 O O . TYR A 1 80 ? 9.031 -6.703 -0.597 1 98.81 80 TYR A O 1
ATOM 642 N N . PRO A 1 81 ? 7.902 -5.445 -2.092 1 98.38 81 PRO A N 1
ATOM 643 C CA . PRO A 1 81 ? 8.648 -5.953 -3.246 1 98.38 81 PRO A CA 1
ATOM 644 C C . PRO A 1 81 ? 9.992 -5.262 -3.428 1 98.38 81 PRO A C 1
ATOM 646 O O . PRO A 1 81 ? 10.297 -4.766 -4.516 1 98.38 81 PRO A O 1
ATOM 649 N N . CYS A 1 82 ? 10.805 -5.27 -2.5 1 97.94 82 CYS A N 1
ATOM 650 C CA . CYS A 1 82 ? 12.203 -4.871 -2.383 1 97.94 82 CYS A CA 1
ATOM 651 C C . CYS A 1 82 ? 12.875 -5.578 -1.211 1 97.94 82 CYS A C 1
ATOM 653 O O . CYS A 1 82 ? 12.609 -5.258 -0.052 1 97.94 82 CYS A O 1
ATOM 655 N N . ASN A 1 83 ? 13.711 -6.504 -1.583 1 96.88 83 ASN A N 1
ATOM 656 C CA . ASN A 1 83 ? 14.203 -7.434 -0.573 1 96.88 83 ASN A CA 1
ATOM 657 C C . ASN A 1 83 ? 14.945 -6.707 0.545 1 96.88 83 ASN A C 1
ATOM 659 O O . ASN A 1 83 ? 14.656 -6.918 1.725 1 96.88 83 ASN A O 1
ATOM 663 N N . ILE A 1 84 ? 15.859 -5.844 0.158 1 97.81 84 ILE A N 1
ATOM 664 C CA . ILE A 1 84 ? 16.656 -5.16 1.169 1 97.81 84 ILE A CA 1
ATOM 665 C C . ILE A 1 84 ? 15.773 -4.195 1.957 1 97.81 84 ILE A C 1
ATOM 667 O O . ILE A 1 84 ? 15.938 -4.043 3.17 1 97.81 84 ILE A O 1
ATOM 671 N N . CYS A 1 85 ? 14.758 -3.555 1.325 1 98.5 85 CYS A N 1
ATOM 672 C CA . CYS A 1 85 ? 13.812 -2.658 1.982 1 98.5 85 CYS A CA 1
ATOM 673 C C . CYS A 1 85 ? 12.938 -3.418 2.969 1 98.5 85 CYS A C 1
ATOM 675 O O . CYS A 1 85 ? 12.719 -2.961 4.094 1 98.5 85 CYS A O 1
ATOM 677 N N . ALA A 1 86 ? 12.469 -4.559 2.523 1 98.75 86 ALA A N 1
ATOM 678 C CA . ALA A 1 86 ? 11.602 -5.398 3.346 1 98.75 86 ALA A CA 1
ATOM 679 C C . ALA A 1 86 ? 12.328 -5.875 4.602 1 98.75 86 ALA A C 1
ATOM 681 O O . ALA A 1 86 ? 11.781 -5.801 5.703 1 98.75 86 ALA A O 1
ATOM 682 N N . GLU A 1 87 ? 13.5 -6.316 4.387 1 98.62 87 GLU A N 1
ATOM 683 C CA . GLU A 1 87 ? 14.289 -6.785 5.523 1 98.62 87 GLU A CA 1
ATOM 684 C C . GLU A 1 87 ? 14.539 -5.656 6.523 1 98.62 87 GLU A C 1
ATOM 686 O O . GLU A 1 87 ? 14.422 -5.859 7.734 1 98.62 87 GLU A O 1
ATOM 691 N N . ASP A 1 88 ? 14.883 -4.559 6.043 1 98.75 88 ASP A N 1
ATOM 692 C CA . ASP A 1 88 ? 15.117 -3.406 6.91 1 98.75 88 ASP A CA 1
ATOM 693 C C . ASP A 1 88 ? 13.844 -3.027 7.672 1 98.75 88 ASP A C 1
ATOM 695 O O . ASP A 1 88 ? 13.898 -2.738 8.867 1 98.75 88 ASP A O 1
ATOM 699 N N . LEU A 1 89 ? 12.734 -3.018 6.984 1 98.81 89 LEU A N 1
ATOM 700 C CA . LEU A 1 89 ? 11.461 -2.684 7.613 1 98.81 89 LEU A CA 1
ATOM 701 C C . LEU A 1 89 ? 11.109 -3.693 8.703 1 98.81 89 LEU A C 1
ATOM 703 O O . LEU A 1 89 ? 10.633 -3.316 9.773 1 98.81 89 LEU A O 1
ATOM 707 N N . GLN A 1 90 ? 11.32 -4.938 8.422 1 98.81 90 GLN A N 1
ATOM 708 C CA . GLN A 1 90 ? 11.039 -5.973 9.406 1 98.81 90 GLN A CA 1
ATOM 709 C C . GLN A 1 90 ? 11.883 -5.785 10.664 1 98.81 90 GLN A C 1
ATOM 711 O O . GLN A 1 90 ? 11.375 -5.918 11.781 1 98.81 90 GLN A O 1
ATOM 716 N N . LYS A 1 91 ? 13.117 -5.492 10.477 1 98.75 91 LYS A N 1
ATOM 717 C CA . LYS A 1 91 ? 13.984 -5.211 11.617 1 98.75 91 LYS A CA 1
ATOM 718 C C . LYS A 1 91 ? 13.492 -3.992 12.398 1 98.75 91 LYS A C 1
ATOM 720 O O . LYS A 1 91 ? 13.484 -4 13.633 1 98.75 91 LYS A O 1
ATOM 725 N N . ASP A 1 92 ? 13.117 -2.967 11.711 1 98.75 92 ASP A N 1
ATOM 726 C CA . ASP A 1 92 ? 12.625 -1.748 12.344 1 98.75 92 ASP A CA 1
ATOM 727 C C . ASP A 1 92 ? 11.359 -2.02 13.148 1 98.75 92 ASP A C 1
ATOM 729 O O . ASP A 1 92 ? 11.219 -1.551 14.281 1 98.75 92 ASP A O 1
ATOM 733 N N . LEU A 1 93 ? 10.461 -2.82 12.602 1 98.75 93 LEU A N 1
ATOM 734 C CA . LEU A 1 93 ? 9.203 -3.129 13.273 1 98.75 93 LEU A CA 1
ATOM 735 C C . LEU A 1 93 ? 9.453 -3.893 14.57 1 98.75 93 LEU A C 1
ATOM 737 O O . LEU A 1 93 ? 8.703 -3.734 15.539 1 98.75 93 LEU A O 1
ATOM 741 N N . LYS A 1 94 ? 10.453 -4.695 14.539 1 98.44 94 LYS A N 1
ATOM 742 C CA . LYS A 1 94 ? 10.805 -5.449 15.742 1 98.44 94 LYS A CA 1
ATOM 743 C C . LYS A 1 94 ? 11.398 -4.531 16.812 1 98.44 94 LYS A C 1
ATOM 745 O O . LYS A 1 94 ? 11.062 -4.652 17.984 1 98.44 94 LYS A O 1
ATOM 750 N N . SER A 1 95 ? 12.234 -3.633 16.453 1 98.31 95 SER A N 1
ATOM 751 C CA . SER A 1 95 ? 12.922 -2.762 17.406 1 98.31 95 SER A CA 1
ATOM 752 C C . SER A 1 95 ? 12.031 -1.612 17.859 1 98.31 95 SER A C 1
ATOM 754 O O . SER A 1 95 ? 12.164 -1.114 18.969 1 98.31 95 SER A O 1
ATOM 756 N N . THR A 1 96 ? 11.203 -1.155 17 1 98.38 96 THR A N 1
ATOM 757 C CA . THR A 1 96 ? 10.273 -0.065 17.266 1 98.38 96 THR A CA 1
ATOM 758 C C . THR A 1 96 ? 8.867 -0.43 16.797 1 98.38 96 THR A C 1
ATOM 760 O O . THR A 1 96 ? 8.422 0.031 15.734 1 98.38 96 THR A O 1
ATOM 763 N N . PRO A 1 97 ? 8.133 -1.149 17.641 1 98.75 97 PRO A N 1
ATOM 764 C CA . PRO A 1 97 ? 6.812 -1.61 17.203 1 98.75 97 PRO A CA 1
ATOM 765 C C . PRO A 1 97 ? 5.844 -0.459 16.938 1 98.75 97 PRO A C 1
ATOM 767 O O . PRO A 1 97 ? 5.961 0.603 17.562 1 98.75 97 PRO A O 1
ATOM 770 N N . PRO A 1 98 ? 4.895 -0.71 16.031 1 98.88 98 PRO A N 1
ATOM 771 C CA . PRO A 1 98 ? 3.922 0.341 15.719 1 98.88 98 PRO A CA 1
ATOM 772 C C . PRO A 1 98 ? 3.125 0.786 16.938 1 98.88 98 PRO A C 1
ATOM 774 O O . PRO A 1 98 ? 2.779 -0.04 17.797 1 98.88 98 PRO A O 1
ATOM 777 N N . ASP A 1 99 ? 2.898 2.047 17.047 1 98.94 99 ASP A N 1
ATOM 778 C CA . ASP A 1 99 ? 1.949 2.572 18.016 1 98.94 99 ASP A CA 1
ATOM 779 C C . ASP A 1 99 ? 0.585 2.824 17.391 1 98.94 99 ASP A C 1
ATOM 781 O O . ASP A 1 99 ? 0.356 3.881 16.797 1 98.94 99 ASP A O 1
ATOM 785 N N . VAL A 1 100 ? -0.337 1.908 17.578 1 98.94 100 VAL A N 1
ATOM 786 C CA . VAL A 1 100 ? -1.651 1.99 16.953 1 98.94 100 VAL A CA 1
ATOM 787 C C . VAL A 1 100 ? -2.711 2.307 18 1 98.94 100 VAL A C 1
ATOM 789 O O . VAL A 1 100 ? -3.857 1.869 17.891 1 98.94 100 VAL A O 1
ATOM 792 N N . SER A 1 101 ? -2.254 2.975 19 1 98.88 101 SER A N 1
ATOM 793 C CA . SER A 1 101 ? -3.166 3.252 20.109 1 98.88 101 SER A CA 1
ATOM 794 C C . SER A 1 101 ? -4.188 4.32 19.734 1 98.88 101 SER A C 1
ATOM 796 O O . SER A 1 101 ? -5.25 4.418 20.344 1 98.88 101 SER A O 1
ATOM 798 N N . SER A 1 102 ? -3.895 5.172 18.812 1 98.88 102 SER A N 1
ATOM 799 C CA . SER A 1 102 ? -4.766 6.215 18.281 1 98.88 102 SER A CA 1
ATOM 800 C C . SER A 1 102 ? -4.297 6.676 16.906 1 98.88 102 SER A C 1
ATOM 802 O O . SER A 1 102 ? -3.18 6.363 16.484 1 98.88 102 SER A O 1
ATOM 804 N N . GLN A 1 103 ? -5.16 7.422 16.25 1 98.88 103 GLN A N 1
ATOM 805 C CA . GLN A 1 103 ? -4.777 7.988 14.969 1 98.88 103 GLN A CA 1
ATOM 806 C C . GLN A 1 103 ? -3.52 8.844 15.094 1 98.88 103 GLN A C 1
ATOM 808 O O . GLN A 1 103 ? -2.605 8.734 14.273 1 98.88 103 GLN A O 1
ATOM 813 N N . SER A 1 104 ? -3.504 9.75 16.047 1 98.81 104 SER A N 1
ATOM 814 C CA . SER A 1 104 ? -2.385 10.664 16.219 1 98.81 104 SER A CA 1
ATOM 815 C C . SER A 1 104 ? -1.093 9.914 16.516 1 98.81 104 SER A C 1
ATOM 817 O O . SER A 1 104 ? -0.039 10.227 15.961 1 98.81 104 SER A O 1
ATOM 819 N N . ALA A 1 105 ? -1.208 8.953 17.375 1 98.94 105 ALA A N 1
ATOM 820 C CA . ALA A 1 105 ? -0.037 8.156 17.719 1 98.94 105 ALA A CA 1
ATOM 821 C C . ALA A 1 105 ? 0.472 7.359 16.531 1 98.94 105 ALA A C 1
ATOM 823 O O . ALA A 1 105 ? 1.68 7.285 16.297 1 98.94 105 ALA A O 1
ATOM 824 N N . PHE A 1 106 ? -0.428 6.789 15.812 1 98.94 106 PHE A N 1
ATOM 825 C CA . PHE A 1 106 ? -0.074 5.977 14.656 1 98.94 106 PHE A CA 1
ATOM 826 C C . PHE A 1 106 ? 0.547 6.836 13.562 1 98.94 106 PHE A C 1
ATOM 828 O O . PHE A 1 106 ? 1.558 6.457 12.969 1 98.94 106 PHE A O 1
ATOM 835 N N . SER A 1 107 ? -0.011 7.977 13.328 1 98.94 107 SER A N 1
ATOM 836 C CA . SER A 1 107 ? 0.53 8.898 12.336 1 98.94 107 SER A CA 1
ATOM 837 C C . SER A 1 107 ? 1.936 9.352 12.711 1 98.94 107 SER A C 1
ATOM 839 O O . SER A 1 107 ? 2.814 9.445 11.852 1 98.94 107 SER A O 1
ATOM 841 N N . LEU A 1 108 ? 2.078 9.664 13.938 1 98.94 108 LEU A N 1
ATOM 842 C CA . LEU A 1 108 ? 3.402 10.055 14.406 1 98.94 108 LEU A CA 1
ATOM 843 C C . LEU A 1 108 ? 4.402 8.922 14.234 1 98.94 108 LEU A C 1
ATOM 845 O O . LEU A 1 108 ? 5.523 9.141 13.766 1 98.94 108 LEU A O 1
ATOM 849 N N . TRP A 1 109 ? 4.035 7.746 14.641 1 98.94 109 TRP A N 1
ATOM 850 C CA . TRP A 1 109 ? 4.895 6.578 14.484 1 98.94 109 TRP A CA 1
ATOM 851 C C . TRP A 1 109 ? 5.27 6.375 13.016 1 98.94 109 TRP A C 1
ATOM 853 O O . TRP A 1 109 ? 6.438 6.145 12.695 1 98.94 109 TRP A O 1
ATOM 863 N N . MET A 1 110 ? 4.301 6.457 12.133 1 98.94 110 MET A N 1
ATOM 864 C CA . MET A 1 110 ? 4.52 6.281 10.703 1 98.94 110 MET A CA 1
ATOM 865 C C . MET A 1 110 ? 5.516 7.309 10.172 1 98.94 110 MET A C 1
ATOM 867 O O . MET A 1 110 ? 6.398 6.977 9.383 1 98.94 110 MET A O 1
ATOM 871 N N . CYS A 1 111 ? 5.352 8.531 10.617 1 98.94 111 CYS A N 1
ATOM 872 C CA . CYS A 1 111 ? 6.25 9.609 10.211 1 98.94 111 CYS A CA 1
ATOM 873 C C . CYS A 1 111 ? 7.676 9.328 10.68 1 98.94 111 CYS A C 1
ATOM 875 O O . CYS A 1 111 ? 8.625 9.492 9.906 1 98.94 111 CYS A O 1
ATOM 877 N N . LYS A 1 112 ? 7.801 8.906 11.875 1 98.94 112 LYS A N 1
ATOM 878 C CA . LYS A 1 112 ? 9.125 8.609 12.422 1 98.94 112 LYS A CA 1
ATOM 879 C C . LYS A 1 112 ? 9.758 7.422 11.719 1 98.94 112 LYS A C 1
ATOM 881 O O . LYS A 1 112 ? 10.969 7.41 11.477 1 98.94 112 LYS A O 1
ATOM 886 N N . LEU A 1 113 ? 8.969 6.43 11.461 1 98.94 113 LEU A N 1
ATOM 887 C CA . LEU A 1 113 ? 9.469 5.316 10.656 1 98.94 113 LEU A CA 1
ATOM 888 C C . LEU A 1 113 ? 10.008 5.812 9.32 1 98.94 113 LEU A C 1
ATOM 890 O O . LEU A 1 113 ? 11.109 5.445 8.914 1 98.94 113 LEU A O 1
ATOM 894 N N . HIS A 1 114 ? 9.172 6.605 8.578 1 98.88 114 HIS A N 1
ATOM 895 C CA . HIS A 1 114 ? 9.586 7.141 7.289 1 98.88 114 HIS A CA 1
ATOM 896 C C . HIS A 1 114 ? 10.867 7.953 7.41 1 98.88 114 HIS A C 1
ATOM 898 O O . HIS A 1 114 ? 11.75 7.859 6.555 1 98.88 114 HIS A O 1
ATOM 904 N N . ASN A 1 115 ? 11.023 8.727 8.5 1 98.88 115 ASN A N 1
ATOM 905 C CA . ASN A 1 115 ? 12.227 9.523 8.734 1 98.88 115 ASN A CA 1
ATOM 906 C C . ASN A 1 115 ? 13.445 8.641 8.977 1 98.88 115 ASN A C 1
ATOM 908 O O . ASN A 1 115 ? 14.562 9 8.594 1 98.88 115 ASN A O 1
ATOM 912 N N . ARG A 1 116 ? 13.234 7.531 9.672 1 98.88 116 ARG A N 1
ATOM 913 C CA . ARG A 1 116 ? 14.367 6.633 9.844 1 98.88 116 ARG A CA 1
ATOM 914 C C . ARG A 1 116 ? 14.844 6.074 8.508 1 98.88 116 ARG A C 1
ATOM 916 O O . ARG A 1 116 ? 16.047 5.961 8.266 1 98.88 116 ARG A O 1
ATOM 923 N N . VAL A 1 117 ? 13.961 5.773 7.637 1 98.81 117 VAL A N 1
ATOM 924 C CA . VAL A 1 117 ? 14.32 5.328 6.293 1 98.81 117 VAL A CA 1
ATOM 925 C C . VAL A 1 117 ? 14.992 6.473 5.539 1 98.81 117 VAL A C 1
ATOM 927 O O . VAL A 1 117 ? 16.016 6.273 4.867 1 98.81 117 VAL A O 1
ATOM 930 N N . ASN A 1 118 ? 14.406 7.719 5.652 1 98.69 118 ASN A N 1
ATOM 931 C CA . ASN A 1 118 ? 15.008 8.883 5.02 1 98.69 118 ASN A CA 1
ATOM 932 C C . ASN A 1 118 ? 16.453 9.078 5.465 1 98.69 118 ASN A C 1
ATOM 934 O O . ASN A 1 118 ? 17.328 9.344 4.641 1 98.69 118 ASN A O 1
ATOM 938 N N . ALA A 1 119 ? 16.672 9 6.695 1 98.75 119 ALA A N 1
ATOM 939 C CA . ALA A 1 119 ? 18.016 9.195 7.242 1 98.75 119 ALA A CA 1
ATOM 940 C C . ALA A 1 119 ? 19 8.203 6.641 1 98.75 119 ALA A C 1
ATOM 942 O O . ALA A 1 119 ? 20.109 8.578 6.246 1 98.75 119 ALA A O 1
ATOM 943 N N . LYS A 1 120 ? 18.609 6.949 6.535 1 98.19 120 LYS A N 1
ATOM 944 C CA . LYS A 1 120 ? 19.453 5.91 5.961 1 98.19 120 LYS A CA 1
ATOM 945 C C . LYS A 1 120 ? 19.797 6.215 4.504 1 98.19 120 LYS A C 1
ATOM 947 O O . LYS A 1 120 ? 20.875 5.867 4.027 1 98.19 120 LYS A O 1
ATOM 952 N N . LEU A 1 121 ? 18.922 6.883 3.779 1 97.88 121 LEU A N 1
ATOM 953 C CA . LEU A 1 121 ? 19.078 7.117 2.348 1 97.88 121 LEU A CA 1
ATOM 954 C C . LEU A 1 121 ? 19.641 8.508 2.08 1 97.88 121 LEU A C 1
ATOM 956 O O . LEU A 1 121 ? 19.781 8.914 0.923 1 97.88 121 LEU A O 1
ATOM 960 N N . GLY A 1 122 ? 19.906 9.242 3.143 1 97.75 122 GLY A N 1
ATOM 961 C CA . GLY A 1 122 ? 20.453 10.586 2.986 1 97.75 122 GLY A CA 1
ATOM 962 C C . GLY A 1 122 ? 19.422 11.586 2.486 1 97.75 122 GLY A C 1
ATOM 963 O O . GLY A 1 122 ? 19.781 12.547 1.798 1 97.75 122 GLY A O 1
ATOM 964 N N . LYS A 1 123 ? 18.188 11.297 2.686 1 98 123 LYS A N 1
ATOM 965 C CA . LYS A 1 123 ? 17.094 12.18 2.287 1 98 123 LYS A CA 1
ATOM 966 C C . LYS A 1 123 ? 16.703 13.117 3.424 1 98 123 LYS A C 1
ATOM 968 O O . LYS A 1 123 ? 17.031 12.875 4.582 1 98 123 LYS A O 1
ATOM 973 N N . PRO A 1 124 ? 16 14.188 3.1 1 98.25 124 PRO A N 1
ATOM 974 C CA . PRO A 1 124 ? 15.609 15.141 4.145 1 98.25 124 PRO A CA 1
ATOM 975 C C . PRO A 1 124 ? 14.664 14.539 5.176 1 98.25 124 PRO A C 1
ATOM 977 O O . PRO A 1 124 ? 13.844 13.68 4.836 1 98.25 124 PRO A O 1
ATOM 980 N N . ILE A 1 125 ? 14.844 14.992 6.449 1 98.62 125 ILE A N 1
ATOM 981 C CA . ILE A 1 125 ? 13.969 14.617 7.551 1 98.62 125 ILE A CA 1
ATOM 982 C C . ILE A 1 125 ? 12.727 15.5 7.555 1 98.62 125 ILE A C 1
ATOM 984 O O . ILE A 1 125 ? 12.828 16.719 7.359 1 98.62 125 ILE A O 1
ATOM 988 N N . PHE A 1 126 ? 11.609 14.93 7.707 1 98.31 126 PHE A N 1
ATOM 989 C CA . PHE A 1 126 ? 10.344 15.633 7.754 1 98.31 126 PHE A CA 1
ATOM 990 C C . PHE A 1 126 ? 9.992 16.016 9.188 1 98.31 126 PHE A C 1
ATOM 992 O O . PHE A 1 126 ? 10.211 15.242 10.117 1 98.31 126 PHE A O 1
ATOM 999 N N . ASP A 1 127 ? 9.445 17.219 9.375 1 98.31 127 ASP A N 1
ATOM 1000 C CA . ASP A 1 127 ? 8.938 17.625 10.68 1 98.31 127 ASP A CA 1
ATOM 1001 C C . ASP A 1 127 ? 7.652 16.891 11.031 1 98.31 127 ASP A C 1
ATOM 1003 O O . ASP A 1 127 ? 6.562 17.297 10.617 1 98.31 127 ASP A O 1
ATOM 1007 N N . CYS A 1 128 ? 7.668 15.914 11.898 1 98.62 128 CYS A N 1
ATOM 1008 C CA . CYS A 1 128 ? 6.543 15.023 12.156 1 98.62 128 CYS A CA 1
ATOM 1009 C C . CYS A 1 128 ? 5.457 15.734 12.961 1 98.62 128 CYS A C 1
ATOM 1011 O O . CYS A 1 128 ? 4.336 15.234 13.062 1 98.62 128 CYS A O 1
ATOM 1013 N N . THR A 1 129 ? 5.762 16.891 13.484 1 97.62 129 THR A N 1
ATOM 1014 C CA . THR A 1 129 ? 4.695 17.656 14.109 1 97.62 129 THR A CA 1
ATOM 1015 C C . THR A 1 129 ? 3.682 18.125 13.07 1 97.62 129 THR A C 1
ATOM 1017 O O . THR A 1 129 ? 2.574 18.547 13.414 1 97.62 129 THR A O 1
ATOM 1020 N N . LYS A 1 130 ? 4.004 18.047 11.781 1 96.06 130 LYS A N 1
ATOM 1021 C CA . LYS A 1 130 ? 3.152 18.5 10.688 1 96.06 130 LYS A CA 1
ATOM 1022 C C . LYS A 1 130 ? 2.543 17.328 9.93 1 96.06 130 LYS A C 1
ATOM 1024 O O . LYS A 1 130 ? 1.944 17.516 8.867 1 96.06 130 LYS A O 1
ATOM 1029 N N . VAL A 1 131 ? 2.656 16.172 10.477 1 97.44 131 VAL A N 1
ATOM 1030 C CA . VAL A 1 131 ? 2.281 14.984 9.719 1 97.44 131 VAL A CA 1
ATOM 1031 C C . VAL A 1 131 ? 0.782 15 9.438 1 97.44 131 VAL A C 1
ATOM 1033 O O . VAL A 1 131 ? 0.349 14.68 8.328 1 97.44 131 VAL A O 1
ATOM 1036 N N . ASN A 1 132 ? -0.008 15.398 10.383 1 96.56 132 ASN A N 1
ATOM 1037 C CA . ASN A 1 132 ? -1.446 15.445 10.141 1 96.56 132 ASN A CA 1
ATOM 1038 C C . ASN A 1 132 ? -1.819 16.594 9.203 1 96.56 132 ASN A C 1
ATOM 1040 O O . ASN A 1 132 ? -2.76 16.469 8.414 1 96.56 132 ASN A O 1
ATOM 1044 N N . GLU A 1 133 ? -1.162 17.688 9.336 1 94.19 133 GLU A N 1
ATOM 1045 C CA . GLU A 1 133 ? -1.389 18.75 8.367 1 94.19 133 GLU A CA 1
ATOM 1046 C C . GLU A 1 133 ? -1.155 18.266 6.941 1 94.19 133 GLU A C 1
ATOM 1048 O O . GLU A 1 133 ? -1.945 18.562 6.043 1 94.19 133 GLU A O 1
ATOM 1053 N N . ARG A 1 134 ? -0.116 17.5 6.734 1 94.12 134 ARG A N 1
ATOM 1054 C CA . ARG A 1 134 ? 0.278 17.031 5.406 1 94.12 134 ARG A CA 1
ATOM 1055 C C . ARG A 1 134 ? -0.681 15.969 4.891 1 94.12 134 ARG A C 1
ATOM 1057 O O . ARG A 1 134 ? -1.057 15.977 3.717 1 94.12 134 ARG A O 1
ATOM 1064 N N . TRP A 1 135 ? -1.087 15.102 5.762 1 96.25 135 TRP A N 1
ATOM 1065 C CA . TRP A 1 135 ? -1.692 13.883 5.246 1 96.25 135 TRP A CA 1
ATOM 1066 C C . TRP A 1 135 ? -3.18 13.82 5.582 1 96.25 135 TRP A C 1
ATOM 1068 O O . TRP A 1 135 ? -3.928 13.047 4.984 1 96.25 135 TRP A O 1
ATOM 1078 N N . ARG A 1 136 ? -3.623 14.664 6.5 1 94.5 136 ARG A N 1
ATOM 1079 C CA . ARG A 1 136 ? -4.988 14.508 6.988 1 94.5 136 ARG A CA 1
ATOM 1080 C C . ARG A 1 136 ? -5.781 15.797 6.82 1 94.5 136 ARG A C 1
ATOM 1082 O O . ARG A 1 136 ? -6.879 15.789 6.254 1 94.5 136 ARG A O 1
ATOM 1089 N N . ASP A 1 137 ? -5.246 16.906 7.293 1 91.19 137 ASP A N 1
ATOM 1090 C CA . ASP A 1 137 ? -6.016 18.141 7.484 1 91.19 137 ASP A CA 1
ATOM 1091 C C . ASP A 1 137 ? -5.805 19.109 6.32 1 91.19 137 ASP A C 1
ATOM 1093 O O . ASP A 1 137 ? -6.691 19.891 5.996 1 91.19 137 ASP A O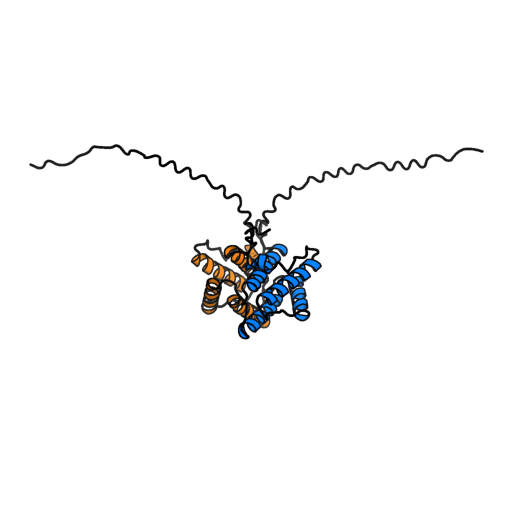 1
ATOM 1097 N N . GLY A 1 138 ? -4.785 18.922 5.605 1 83.31 138 GLY A N 1
ATOM 1098 C CA . GLY A 1 138 ? -4.398 19.922 4.621 1 83.31 138 GLY A CA 1
ATOM 1099 C C . GLY A 1 138 ? -3.9 21.219 5.246 1 83.31 138 GLY A C 1
ATOM 1100 O O . GLY A 1 138 ? -4.137 21.469 6.43 1 83.31 138 GLY A O 1
ATOM 1101 N N . PRO A 1 139 ? -3.043 21.922 4.402 1 71.31 139 PRO A N 1
ATOM 1102 C CA . PRO A 1 139 ? -2.578 23.188 4.969 1 71.31 139 PRO A CA 1
ATOM 1103 C C . PRO A 1 139 ? -3.717 24.172 5.227 1 71.31 139 PRO A C 1
ATOM 1105 O O . PRO A 1 139 ? -4.758 24.109 4.562 1 71.31 139 PRO A O 1
ATOM 1108 N N . PRO A 1 140 ? -3.389 24.859 6.277 1 64.69 140 PRO A N 1
ATOM 1109 C CA . PRO A 1 140 ? -4.438 25.844 6.562 1 64.69 140 PRO A CA 1
ATOM 1110 C C . PRO A 1 140 ? -4.781 26.703 5.352 1 64.69 140 PRO A C 1
ATOM 1112 O O . PRO A 1 140 ? -5.938 27.094 5.18 1 64.69 140 PRO A O 1
ATOM 1115 N N . ASP A 1 141 ? -3.768 26.922 4.633 1 61.81 141 ASP A N 1
ATOM 1116 C CA . ASP A 1 141 ? -4.043 27.766 3.475 1 61.81 141 ASP A CA 1
ATOM 1117 C C . ASP A 1 141 ? -4.32 26.922 2.232 1 61.81 141 ASP A C 1
ATOM 1119 O O . ASP A 1 141 ? -4.609 27.453 1.163 1 61.81 141 ASP A O 1
ATOM 1123 N N . GLY A 1 142 ? -4.457 25.656 2.344 1 55.44 142 GLY A N 1
ATOM 1124 C CA . GLY A 1 142 ? -4.738 24.766 1.236 1 55.44 142 GLY A CA 1
ATOM 1125 C C . GLY A 1 142 ? -3.516 24.469 0.385 1 55.44 142 GLY A C 1
ATOM 1126 O O . GLY A 1 142 ? -3.598 23.703 -0.585 1 55.44 142 GLY A O 1
ATOM 1127 N N . SER A 1 143 ? -2.387 25.203 0.681 1 54.31 143 SER A N 1
ATOM 1128 C CA . SER A 1 143 ? -1.204 25.031 -0.158 1 54.31 143 SER A CA 1
ATOM 1129 C C . SER A 1 143 ? -0.419 23.781 0.234 1 54.31 143 SER A C 1
ATOM 1131 O O . SER A 1 143 ? -0.382 23.406 1.408 1 54.31 143 SER A O 1
ATOM 1133 N N . CYS A 1 144 ? -0.377 22.672 -0.472 1 60.56 144 CYS A N 1
ATOM 1134 C CA . CYS A 1 144 ? 0.364 21.453 -0.16 1 60.56 144 CYS A CA 1
ATOM 1135 C C . CYS A 1 144 ? 1.866 21.719 -0.168 1 60.56 144 CYS A C 1
ATOM 1137 O O . CYS A 1 144 ? 2.66 20.781 -0.307 1 60.56 144 CYS A O 1
ATOM 1139 N N . ASP A 1 145 ? 2.467 22.891 0.339 1 49 145 ASP A N 1
ATOM 1140 C CA . ASP A 1 145 ? 3.904 23.125 0.267 1 49 145 ASP A CA 1
ATOM 1141 C C . ASP A 1 145 ? 4.66 22.25 1.262 1 49 145 ASP A C 1
ATOM 1143 O O . ASP A 1 145 ? 4.109 21.859 2.293 1 49 145 ASP A O 1
ATOM 1147 N N . MET B 1 1 ? -63.812 20.141 -53.281 1 24.11 1 MET B N 1
ATOM 1148 C CA . MET B 1 1 ? -62.562 20.719 -53.719 1 24.11 1 MET B CA 1
ATOM 1149 C C . MET B 1 1 ? -61.438 20.406 -52.75 1 24.11 1 MET B C 1
ATOM 1151 O O . MET B 1 1 ? -61.625 20.531 -51.531 1 24.11 1 MET B O 1
ATOM 1155 N N . ASN B 1 2 ? -60.219 19.812 -53.219 1 20.8 2 ASN B N 1
ATOM 1156 C CA . ASN B 1 2 ? -59.031 19.062 -52.844 1 20.8 2 ASN B CA 1
ATOM 1157 C C . ASN B 1 2 ? -58 19.969 -52.188 1 20.8 2 ASN B C 1
ATOM 1159 O O . ASN B 1 2 ? -56.812 19.594 -52.062 1 20.8 2 ASN B O 1
ATOM 1163 N N . LYS B 1 3 ? -58.094 21.312 -52.281 1 21.62 3 LYS B N 1
ATOM 1164 C CA . LYS B 1 3 ? -56.812 22.031 -52.344 1 21.62 3 LYS B CA 1
ATOM 1165 C C . LYS B 1 3 ? -55.906 21.609 -51.219 1 21.62 3 LYS B C 1
ATOM 1167 O O . LYS B 1 3 ? -56.25 21.703 -50.031 1 21.62 3 LYS B O 1
ATOM 1172 N N . ASN B 1 4 ? -54.688 21.094 -51.531 1 20.05 4 ASN B N 1
ATOM 1173 C CA . ASN B 1 4 ? -53.438 20.453 -51.188 1 20.05 4 ASN B CA 1
ATOM 1174 C C . ASN B 1 4 ? -52.594 21.312 -50.25 1 20.05 4 ASN B C 1
ATOM 1176 O O . ASN B 1 4 ? -52.906 22.484 -50.031 1 20.05 4 ASN B O 1
ATOM 1180 N N . CYS B 1 5 ? -51.156 21.594 -50.562 1 21.45 5 CYS B N 1
ATOM 1181 C CA . CYS B 1 5 ? -49.812 21.141 -50.188 1 21.45 5 CYS B CA 1
ATOM 1182 C C . CYS B 1 5 ? -49.062 22.219 -49.375 1 21.45 5 CYS B C 1
ATOM 1184 O O . CYS B 1 5 ? -48.5 21.922 -48.344 1 21.45 5 CYS B O 1
ATOM 1186 N N . SER B 1 6 ? -48.344 23.312 -50 1 20.97 6 SER B N 1
ATOM 1187 C CA . SER B 1 6 ? -46.906 23.391 -50.188 1 20.97 6 SER B CA 1
ATOM 1188 C C . SER B 1 6 ? -46.25 24.141 -49.031 1 20.97 6 SER B C 1
ATOM 1190 O O . SER B 1 6 ? -46.938 24.781 -48.219 1 20.97 6 SER B O 1
ATOM 1192 N N . LYS B 1 7 ? -45.188 25.125 -49.375 1 20.39 7 LYS B N 1
ATOM 1193 C CA . LYS B 1 7 ? -43.719 25.219 -49.281 1 20.39 7 LYS B CA 1
ATOM 1194 C C . LYS B 1 7 ? -43.312 26.062 -48.062 1 20.39 7 LYS B C 1
ATOM 1196 O O . LYS B 1 7 ? -42.438 25.656 -47.281 1 20.39 7 LYS B O 1
ATOM 1201 N N . HIS B 1 8 ? -43.344 27.375 -48.062 1 19.44 8 HIS B N 1
ATOM 1202 C CA . HIS B 1 8 ? -42.094 28.094 -48.25 1 19.44 8 HIS B CA 1
ATOM 1203 C C . HIS B 1 8 ? -41.344 28.266 -46.906 1 19.44 8 HIS B C 1
ATOM 1205 O O . HIS B 1 8 ? -40.125 28.062 -46.844 1 19.44 8 HIS B O 1
ATOM 1211 N N . TYR B 1 9 ? -41.781 29.109 -45.938 1 21.95 9 TYR B N 1
ATOM 1212 C CA . TYR B 1 9 ? -40.906 30.234 -45.562 1 21.95 9 TYR B CA 1
ATOM 1213 C C . TYR B 1 9 ? -39.844 29.781 -44.562 1 21.95 9 TYR B C 1
ATOM 1215 O O . TYR B 1 9 ? -40.125 29.062 -43.625 1 21.95 9 TYR B O 1
ATOM 1223 N N . ASN B 1 10 ? -38.344 29.984 -44.812 1 20.8 10 ASN B N 1
ATOM 1224 C CA . ASN B 1 10 ? -36.906 29.734 -44.719 1 20.8 10 ASN B CA 1
ATOM 1225 C C . ASN B 1 10 ? -36.3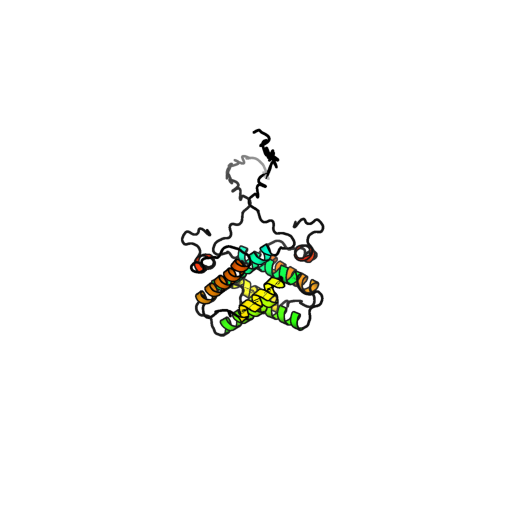75 30 -43.312 1 20.8 10 ASN B C 1
ATOM 1227 O O . ASN B 1 10 ? -35.656 29.172 -42.75 1 20.8 10 ASN B O 1
ATOM 1231 N N . ASN B 1 11 ? -36.188 31.312 -42.812 1 21.3 11 ASN B N 1
ATOM 1232 C CA . ASN B 1 11 ? -34.875 31.875 -42.5 1 21.3 11 ASN B CA 1
ATOM 1233 C C . ASN B 1 11 ? -34.406 31.469 -41.094 1 21.3 11 ASN B C 1
ATOM 1235 O O . ASN B 1 11 ? -35.094 31.734 -40.125 1 21.3 11 ASN B O 1
ATOM 1239 N N . PHE B 1 12 ? -33.406 30.516 -40.969 1 22.03 12 PHE B N 1
ATOM 1240 C CA . PHE B 1 12 ? -32.562 29.844 -40 1 22.03 12 PHE B CA 1
ATOM 1241 C C . PHE B 1 12 ? -31.734 30.859 -39.188 1 22.03 12 PHE B C 1
ATOM 1243 O O . PHE B 1 12 ? -30.75 31.391 -39.688 1 22.03 12 PHE B O 1
ATOM 1250 N N . MET B 1 13 ? -32.281 31.953 -38.688 1 22.92 13 MET B N 1
ATOM 1251 C CA . MET B 1 13 ? -31.344 32.875 -38.031 1 22.92 13 MET B CA 1
ATOM 1252 C C . MET B 1 13 ? -30.438 32.125 -37.062 1 22.92 13 MET B C 1
ATOM 1254 O O . MET B 1 13 ? -30.938 31.406 -36.188 1 22.92 13 MET B O 1
ATOM 1258 N N . TYR B 1 14 ? -29.156 31.766 -37.469 1 23.17 14 TYR B N 1
ATOM 1259 C CA . TYR B 1 14 ? -27.953 31.172 -36.906 1 23.17 14 TYR B CA 1
ATOM 1260 C C . TYR B 1 14 ? -27.531 31.922 -35.656 1 23.17 14 TYR B C 1
ATOM 1262 O O . TYR B 1 14 ? -27.094 33.062 -35.719 1 23.17 14 TYR B O 1
ATOM 1270 N N . LEU B 1 15 ? -28.312 32.156 -34.656 1 24.86 15 LEU B N 1
ATOM 1271 C CA . LEU B 1 15 ? -27.781 32.781 -33.469 1 24.86 15 LEU B CA 1
ATOM 1272 C C . LEU B 1 15 ? -26.438 32.188 -33.062 1 24.86 15 LEU B C 1
ATOM 1274 O O . LEU B 1 15 ? -26.312 30.953 -32.969 1 24.86 15 LEU B O 1
ATOM 1278 N N . TYR B 1 16 ? -25.266 32.781 -33.469 1 23.45 16 TYR B N 1
ATOM 1279 C CA . TYR B 1 16 ? -23.828 32.656 -33.219 1 23.45 16 TYR B CA 1
ATOM 1280 C C . TYR B 1 16 ? -23.547 32.562 -31.719 1 23.45 16 TYR B C 1
ATOM 1282 O O . TYR B 1 16 ? -23.688 33.531 -30.984 1 23.45 16 TYR B O 1
ATOM 1290 N N . VAL B 1 17 ? -24.094 31.734 -30.875 1 27.97 17 VAL B N 1
ATOM 1291 C CA . VAL B 1 17 ? -23.609 31.672 -29.5 1 27.97 17 VAL B CA 1
ATOM 1292 C C . VAL B 1 17 ? -22.109 31.438 -29.484 1 27.97 17 VAL B C 1
ATOM 1294 O O . VAL B 1 17 ? -21.625 30.438 -30.016 1 27.97 17 VAL B O 1
ATOM 1297 N N . GLN B 1 18 ? -21.281 32.406 -29.766 1 23.61 18 GLN B N 1
ATOM 1298 C CA . GLN B 1 18 ? -19.828 32.375 -29.641 1 23.61 18 GLN B CA 1
ATOM 1299 C C . GLN B 1 18 ? -19.406 31.859 -28.266 1 23.61 18 GLN B C 1
ATOM 1301 O O . GLN B 1 18 ? -19.516 32.594 -27.281 1 23.61 18 GLN B O 1
ATOM 1306 N N . LYS B 1 19 ? -19.828 30.75 -27.75 1 25.22 19 LYS B N 1
ATOM 1307 C CA . LYS B 1 19 ? -19.234 30.344 -26.484 1 25.22 19 LYS B CA 1
ATOM 1308 C C . LYS B 1 19 ? -17.719 30.234 -26.594 1 25.22 19 LYS B C 1
ATOM 1310 O O . LYS B 1 19 ? -17.203 29.422 -27.375 1 25.22 19 LYS B O 1
ATOM 1315 N N . SER B 1 20 ? -16.953 31.297 -26.531 1 24.33 20 SER B N 1
ATOM 1316 C CA . SER B 1 20 ? -15.492 31.219 -26.453 1 24.33 20 SER B CA 1
ATOM 1317 C C . SER B 1 20 ? -15.047 30.203 -25.406 1 24.33 20 SER B C 1
ATOM 1319 O O . SER B 1 20 ? -15.328 30.359 -24.219 1 24.33 20 SER B O 1
ATOM 1321 N N . THR B 1 21 ? -15.203 28.969 -25.641 1 25.28 21 THR B N 1
ATOM 1322 C CA . THR B 1 21 ? -14.633 27.984 -24.734 1 25.28 21 THR B CA 1
ATOM 1323 C C . THR B 1 21 ? -13.117 28.156 -24.641 1 25.28 21 THR B C 1
ATOM 1325 O O . THR B 1 21 ? -12.414 28.016 -25.641 1 25.28 21 THR B O 1
ATOM 1328 N N . ALA B 1 22 ? -12.688 29.188 -23.969 1 30.25 22 ALA B N 1
ATOM 1329 C CA . ALA B 1 22 ? -11.25 29.234 -23.75 1 30.25 22 ALA B CA 1
ATOM 1330 C C . ALA B 1 22 ? -10.703 27.875 -23.359 1 30.25 22 ALA B C 1
ATOM 1332 O O . ALA B 1 22 ? -11.273 27.188 -22.516 1 30.25 22 ALA B O 1
ATOM 1333 N N . PRO B 1 23 ? -9.992 27.281 -24.25 1 27.06 23 PRO B N 1
ATOM 1334 C CA . PRO B 1 23 ? -9.359 26 -23.922 1 27.06 23 PRO B CA 1
ATOM 1335 C C . PRO B 1 23 ? -8.523 26.062 -22.641 1 27.06 23 PRO B C 1
ATOM 1337 O O . PRO B 1 23 ? -7.703 26.984 -22.484 1 27.06 23 PRO B O 1
ATOM 1340 N N . SER B 1 24 ? -9.148 25.984 -21.469 1 29.58 24 SER B N 1
ATOM 1341 C CA . SER B 1 24 ? -8.289 25.828 -20.312 1 29.58 24 SER B CA 1
ATOM 1342 C C . SER B 1 24 ? -7.113 24.906 -20.594 1 29.58 24 SER B C 1
ATOM 1344 O O . SER B 1 24 ? -7.305 23.766 -21 1 29.58 24 SER B O 1
ATOM 1346 N N . ASN B 1 25 ? -6.16 25.391 -21.219 1 27.58 25 ASN B N 1
ATOM 1347 C CA . ASN B 1 25 ? -4.875 24.719 -21.438 1 27.58 25 ASN B CA 1
ATOM 1348 C C . ASN B 1 25 ? -4.453 23.922 -20.203 1 27.58 25 ASN B C 1
ATOM 1350 O O . ASN B 1 25 ? -4.137 24.5 -19.156 1 27.58 25 ASN B O 1
ATOM 1354 N N . THR B 1 26 ? -5.289 22.938 -19.891 1 30.33 26 THR B N 1
ATOM 1355 C CA . THR B 1 26 ? -4.852 22.031 -18.844 1 30.33 26 THR B CA 1
ATOM 1356 C C . THR B 1 26 ? -3.406 21.594 -19.062 1 30.33 26 THR B C 1
ATOM 1358 O O . THR B 1 26 ? -3.107 20.906 -20.031 1 30.33 26 THR B O 1
ATOM 1361 N N . GLY B 1 27 ? -2.527 22.5 -19.047 1 30.59 27 GLY B N 1
ATOM 1362 C CA . GLY B 1 27 ? -1.123 22.125 -19.094 1 30.59 27 GLY B CA 1
ATOM 1363 C C . GLY B 1 27 ? -0.86 20.75 -18.516 1 30.59 27 GLY B C 1
ATOM 1364 O O . GLY B 1 27 ? -1.723 20.172 -17.859 1 30.59 27 GLY B O 1
ATOM 1365 N N . PRO B 1 28 ? 0.078 20.141 -19.047 1 31.75 28 PRO B N 1
ATOM 1366 C CA . PRO B 1 28 ? 0.391 18.828 -18.484 1 31.75 28 PRO B CA 1
ATOM 1367 C C . PRO B 1 28 ? 0.203 18.766 -16.969 1 31.75 28 PRO B C 1
ATOM 1369 O O . PRO B 1 28 ? 0.7 19.641 -16.25 1 31.75 28 PRO B O 1
ATOM 1372 N N . HIS B 1 29 ? -0.958 18.516 -16.469 1 32.94 29 HIS B N 1
ATOM 1373 C CA . HIS B 1 29 ? -1.332 18.422 -15.055 1 32.94 29 HIS B CA 1
ATOM 1374 C C . HIS B 1 29 ? -0.173 17.906 -14.211 1 32.94 29 HIS B C 1
ATOM 1376 O O . HIS B 1 29 ? 0.204 16.734 -14.32 1 32.94 29 HIS B O 1
ATOM 1382 N N . SER B 1 30 ? 0.965 18.438 -14.25 1 38.78 30 SER B N 1
ATOM 1383 C CA . SER B 1 30 ? 1.812 18.141 -13.109 1 38.78 30 SER B CA 1
ATOM 1384 C C . SER B 1 30 ? 0.974 17.828 -11.867 1 38.78 30 SER B C 1
ATOM 1386 O O . SER B 1 30 ? 0.287 18.703 -11.344 1 38.78 30 SER B O 1
ATOM 1388 N N . GLN B 1 31 ? 0.247 16.828 -11.93 1 46.22 31 GLN B N 1
ATOM 1389 C CA . GLN B 1 31 ? -0.647 16.5 -10.82 1 46.22 31 GLN B CA 1
ATOM 1390 C C . GLN B 1 31 ? -0.037 16.906 -9.484 1 46.22 31 GLN B C 1
ATOM 1392 O O . GLN B 1 31 ? 0.966 16.328 -9.055 1 46.22 31 GLN B O 1
ATOM 1397 N N . GLN B 1 32 ? 0.082 18.141 -9.281 1 53.72 32 GLN B N 1
ATOM 1398 C CA . GLN B 1 32 ? 0.404 18.594 -7.93 1 53.72 32 GLN B CA 1
ATOM 1399 C C . GLN B 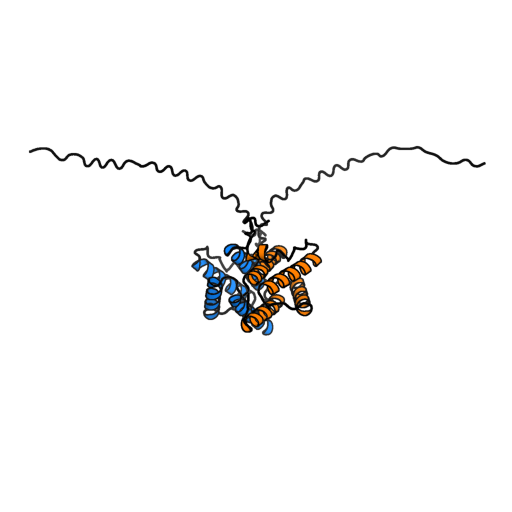1 32 ? -0.226 17.688 -6.879 1 53.72 32 GLN B C 1
ATOM 1401 O O . GLN B 1 32 ? -1.416 17.375 -6.957 1 53.72 32 GLN B O 1
ATOM 1406 N N . THR B 1 33 ? 0.656 16.844 -6.25 1 63.88 33 THR B N 1
ATOM 1407 C CA . THR B 1 33 ? 0.165 16.047 -5.137 1 63.88 33 THR B CA 1
ATOM 1408 C C . THR B 1 33 ? -0.661 16.891 -4.176 1 63.88 33 THR B C 1
ATOM 1410 O O . THR B 1 33 ? -0.197 17.922 -3.701 1 63.88 33 THR B O 1
ATOM 1413 N N . SER B 1 34 ? -1.958 16.719 -4.242 1 72.94 34 SER B N 1
ATOM 1414 C CA . SER B 1 34 ? -2.848 17.375 -3.293 1 72.94 34 SER B CA 1
ATOM 1415 C C . SER B 1 34 ? -2.465 17.047 -1.854 1 72.94 34 SER B C 1
ATOM 1417 O O . SER B 1 34 ? -1.866 16 -1.592 1 72.94 34 SER B O 1
ATOM 1419 N N . CYS B 1 35 ? -2.521 17.984 -1.041 1 78.88 35 CYS B N 1
ATOM 1420 C CA . CYS B 1 35 ? -2.367 17.781 0.396 1 78.88 35 CYS B CA 1
ATOM 1421 C C . CYS B 1 35 ? -3.639 18.172 1.139 1 78.88 35 CYS B C 1
ATOM 1423 O O . CYS B 1 35 ? -4.023 19.344 1.146 1 78.88 35 CYS B O 1
ATOM 1425 N N . PRO B 1 36 ? -4.305 17.125 1.659 1 87.62 36 PRO B N 1
ATOM 1426 C CA . PRO B 1 36 ? -3.963 15.703 1.677 1 87.62 36 PRO B CA 1
ATOM 1427 C C . PRO B 1 36 ? -4.203 15.023 0.333 1 87.62 36 PRO B C 1
ATOM 1429 O O . PRO B 1 36 ? -4.836 15.609 -0.554 1 87.62 36 PRO B O 1
ATOM 1432 N N . VAL B 1 37 ? -3.637 13.914 0.198 1 90.69 37 VAL B N 1
ATOM 1433 C CA . VAL B 1 37 ? -3.799 13.102 -1.002 1 90.69 37 VAL B CA 1
ATOM 1434 C C . VAL B 1 37 ? -5.285 12.844 -1.259 1 90.69 37 VAL B C 1
ATOM 1436 O O . VAL B 1 37 ? -6.043 12.57 -0.327 1 90.69 37 VAL B O 1
ATOM 1439 N N . ASP B 1 38 ? -5.723 12.969 -2.514 1 90.88 38 ASP B N 1
ATOM 1440 C CA . ASP B 1 38 ? -7.117 12.68 -2.842 1 90.88 38 ASP B CA 1
ATOM 1441 C C . ASP B 1 38 ? -7.285 11.219 -3.262 1 90.88 38 ASP B C 1
ATOM 1443 O O . ASP B 1 38 ? -6.312 10.469 -3.32 1 90.88 38 ASP B O 1
ATOM 1447 N N . LYS B 1 39 ? -8.492 10.883 -3.479 1 93.75 39 LYS B N 1
ATOM 1448 C CA . LYS B 1 39 ? -8.867 9.5 -3.773 1 93.75 39 LYS B CA 1
ATOM 1449 C C . LYS B 1 39 ? -8.125 8.984 -5.004 1 93.75 39 LYS B C 1
ATOM 1451 O O . LYS B 1 39 ? -7.711 7.828 -5.047 1 93.75 39 LYS B O 1
ATOM 1456 N N . ASP B 1 40 ? -7.996 9.789 -6.035 1 93.75 40 ASP B N 1
ATOM 1457 C CA . ASP B 1 40 ? -7.336 9.375 -7.266 1 93.75 40 ASP B CA 1
ATOM 1458 C C . ASP B 1 40 ? -5.855 9.086 -7.023 1 93.75 40 ASP B C 1
ATOM 1460 O O . ASP B 1 40 ? -5.324 8.086 -7.508 1 93.75 40 ASP B O 1
ATOM 1464 N N . GLN B 1 41 ? -5.238 9.984 -6.316 1 94.69 41 GLN B N 1
ATOM 1465 C CA . GLN B 1 41 ? -3.83 9.766 -6 1 94.69 41 GLN B CA 1
ATOM 1466 C C . GLN B 1 41 ? -3.648 8.539 -5.109 1 94.69 41 GLN B C 1
ATOM 1468 O O . GLN B 1 41 ? -2.697 7.773 -5.285 1 94.69 41 GLN B O 1
ATOM 1473 N N . LEU B 1 42 ? -4.516 8.406 -4.148 1 97.25 42 LEU B N 1
ATOM 1474 C CA . LEU B 1 42 ? -4.496 7.199 -3.328 1 97.25 42 LEU B CA 1
ATOM 1475 C C . LEU B 1 42 ? -4.629 5.949 -4.191 1 97.25 42 LEU B C 1
ATOM 1477 O O . LEU B 1 42 ? -3.854 5 -4.043 1 97.25 42 LEU B O 1
ATOM 1481 N N . GLY B 1 43 ? -5.586 6.004 -5.055 1 98 43 GLY B N 1
ATOM 1482 C CA . GLY B 1 43 ? -5.789 4.871 -5.945 1 98 43 GLY B CA 1
ATOM 1483 C C . GLY B 1 43 ? -4.566 4.543 -6.785 1 98 43 GLY B C 1
ATOM 1484 O O . GLY B 1 43 ? -4.156 3.383 -6.863 1 98 43 GLY B O 1
ATOM 1485 N N . GLN B 1 44 ? -4.023 5.531 -7.402 1 97.25 44 GLN B N 1
ATOM 1486 C CA . GLN B 1 44 ? -2.852 5.32 -8.25 1 97.25 44 GLN B CA 1
ATOM 1487 C C . GLN B 1 44 ? -1.698 4.719 -7.449 1 97.25 44 GLN B C 1
ATOM 1489 O O . GLN B 1 44 ? -1.048 3.775 -7.906 1 97.25 44 GLN B O 1
ATOM 1494 N N . SER B 1 45 ? -1.487 5.266 -6.32 1 97.62 45 SER B N 1
ATOM 1495 C CA . SER B 1 45 ? -0.417 4.766 -5.465 1 97.62 45 SER B CA 1
ATOM 1496 C C . SER B 1 45 ? -0.678 3.324 -5.039 1 97.62 45 SER B C 1
ATOM 1498 O O . SER B 1 45 ? 0.231 2.49 -5.062 1 97.62 45 SER B O 1
ATOM 1500 N N . SER B 1 46 ? -1.907 2.982 -4.699 1 98.75 46 SER B N 1
ATOM 1501 C CA . SER B 1 46 ? -2.266 1.65 -4.223 1 98.75 46 SER B CA 1
ATOM 1502 C C . SER B 1 46 ? -2.139 0.615 -5.336 1 98.75 46 SER B C 1
ATOM 1504 O O . SER B 1 46 ? -1.612 -0.478 -5.117 1 98.75 46 SER B O 1
ATOM 1506 N N . TRP B 1 47 ? -2.568 0.958 -6.508 1 98.81 47 TRP B N 1
ATOM 1507 C CA . TRP B 1 47 ? -2.469 0.032 -7.633 1 98.81 47 TRP B CA 1
ATOM 1508 C C . TRP B 1 47 ? -1.012 -0.19 -8.023 1 98.81 47 TRP B C 1
ATOM 1510 O O . TRP B 1 47 ? -0.614 -1.312 -8.352 1 98.81 47 TRP B O 1
ATOM 1520 N N . THR B 1 48 ? -0.244 0.917 -8.039 1 98.12 48 THR B N 1
ATOM 1521 C CA . THR B 1 48 ? 1.182 0.767 -8.312 1 98.12 48 THR B CA 1
ATOM 1522 C C . THR B 1 48 ? 1.814 -0.224 -7.336 1 98.12 48 THR B C 1
ATOM 1524 O O . THR B 1 48 ? 2.547 -1.126 -7.75 1 98.12 48 THR B O 1
ATOM 1527 N N . PHE B 1 49 ? 1.555 -0.09 -6.117 1 98.56 49 PHE B N 1
ATOM 1528 C CA . PHE B 1 49 ? 2.074 -0.951 -5.062 1 98.56 49 PHE B CA 1
ATOM 1529 C C . PHE B 1 49 ? 1.618 -2.391 -5.266 1 98.56 49 PHE B C 1
ATOM 1531 O O . PHE B 1 49 ? 2.439 -3.311 -5.281 1 98.56 49 PHE B O 1
ATOM 1538 N N . LEU B 1 50 ? 0.323 -2.568 -5.52 1 98.88 50 LEU B N 1
ATOM 1539 C CA . LEU B 1 50 ? -0.26 -3.902 -5.613 1 98.88 50 LEU B CA 1
ATOM 1540 C C . LEU B 1 50 ? 0.24 -4.625 -6.859 1 98.88 50 LEU B C 1
ATOM 1542 O O . LEU B 1 50 ? 0.594 -5.805 -6.797 1 98.88 50 LEU B O 1
ATOM 1546 N N . HIS B 1 51 ? 0.302 -3.932 -7.992 1 98.81 51 HIS B N 1
ATOM 1547 C CA . HIS B 1 51 ? 0.815 -4.555 -9.211 1 98.81 51 HIS B CA 1
ATOM 1548 C C . HIS B 1 51 ? 2.293 -4.902 -9.07 1 98.81 51 HIS B C 1
ATOM 1550 O O . HIS B 1 51 ? 2.754 -5.91 -9.609 1 98.81 51 HIS B O 1
ATOM 1556 N N . THR B 1 52 ? 3.035 -4.047 -8.398 1 98.62 52 THR B N 1
ATOM 1557 C CA . THR B 1 52 ? 4.453 -4.328 -8.211 1 98.62 52 THR B CA 1
ATOM 1558 C C . THR B 1 52 ? 4.645 -5.555 -7.316 1 98.62 52 THR B C 1
ATOM 1560 O O . THR B 1 52 ? 5.52 -6.383 -7.574 1 98.62 52 THR B O 1
ATOM 1563 N N . ILE B 1 53 ? 3.84 -5.691 -6.273 1 98.88 53 ILE B N 1
ATOM 1564 C CA . ILE B 1 53 ? 3.871 -6.891 -5.441 1 98.88 53 ILE B CA 1
ATOM 1565 C C . ILE B 1 53 ? 3.611 -8.125 -6.305 1 98.88 53 ILE B C 1
ATOM 1567 O O . ILE B 1 53 ? 4.332 -9.117 -6.211 1 98.88 53 ILE B O 1
ATOM 1571 N N . ALA B 1 54 ? 2.57 -8.031 -7.133 1 98.88 54 ALA B N 1
ATOM 1572 C CA . ALA B 1 54 ? 2.219 -9.18 -7.973 1 98.88 54 ALA B CA 1
ATOM 1573 C C . ALA B 1 54 ? 3.344 -9.508 -8.945 1 98.88 54 ALA B C 1
ATOM 1575 O O . ALA B 1 54 ? 3.646 -10.688 -9.18 1 98.88 54 ALA B O 1
ATOM 1576 N N . ALA B 1 55 ? 3.943 -8.5 -9.492 1 98.56 55 ALA B N 1
ATOM 1577 C CA . ALA B 1 55 ? 5.027 -8.672 -10.453 1 98.56 55 ALA B CA 1
ATOM 1578 C C . ALA B 1 55 ? 6.238 -9.336 -9.805 1 98.56 55 ALA B C 1
ATOM 1580 O O . ALA B 1 55 ? 6.969 -10.086 -10.453 1 98.56 55 ALA B O 1
ATOM 1581 N N . SER B 1 56 ? 6.434 -9.086 -8.547 1 98.31 56 SER B N 1
ATOM 1582 C CA . SER B 1 56 ? 7.621 -9.555 -7.844 1 98.31 56 SER B CA 1
ATOM 1583 C C . SER B 1 56 ? 7.344 -10.852 -7.094 1 98.31 56 SER B C 1
ATOM 1585 O O . SER B 1 56 ? 8.219 -11.383 -6.406 1 98.31 56 SER B O 1
ATOM 1587 N N . TYR B 1 57 ? 6.098 -11.352 -7.191 1 98.69 57 TYR B N 1
ATOM 1588 C CA . TYR B 1 57 ? 5.691 -12.586 -6.539 1 98.69 57 TYR B CA 1
ATOM 1589 C C . TYR B 1 57 ? 6.465 -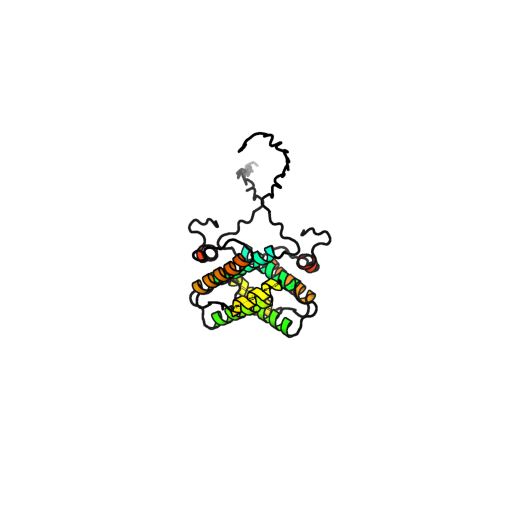13.781 -7.094 1 98.69 57 TYR B C 1
ATOM 1591 O O . TYR B 1 57 ? 6.836 -13.789 -8.273 1 98.69 57 TYR B O 1
ATOM 1599 N N . PRO B 1 58 ? 6.754 -14.781 -6.199 1 98.56 58 PRO B N 1
ATOM 1600 C CA . PRO B 1 58 ? 7.52 -15.93 -6.691 1 98.56 58 PRO B CA 1
ATOM 1601 C C . PRO B 1 58 ? 6.797 -16.688 -7.812 1 98.56 58 PRO B C 1
ATOM 1603 O O . PRO B 1 58 ? 5.574 -16.828 -7.77 1 98.56 58 PRO B O 1
ATOM 1606 N N . ASP B 1 59 ? 7.598 -17.188 -8.766 1 98.62 59 ASP B N 1
ATOM 1607 C CA . ASP B 1 59 ? 7.031 -18.016 -9.828 1 98.62 59 ASP B CA 1
ATOM 1608 C C . ASP B 1 59 ? 6.426 -19.297 -9.266 1 98.62 59 ASP B C 1
ATOM 1610 O O . ASP B 1 59 ? 5.449 -19.828 -9.805 1 98.62 59 ASP B O 1
ATOM 1614 N N . ASN B 1 60 ? 7.141 -19.781 -8.242 1 98.69 60 ASN B N 1
ATOM 1615 C CA . ASN B 1 60 ? 6.711 -20.984 -7.531 1 98.69 60 ASN B CA 1
ATOM 1616 C C . ASN B 1 60 ? 6.645 -20.75 -6.023 1 98.69 60 ASN B C 1
ATOM 1618 O O . ASN B 1 60 ? 7.523 -21.188 -5.285 1 98.69 60 ASN B O 1
ATOM 1622 N N . PRO B 1 61 ? 5.523 -20.094 -5.605 1 98.88 61 PRO B N 1
ATOM 1623 C CA . PRO B 1 61 ? 5.422 -19.75 -4.184 1 98.88 61 PRO B CA 1
ATOM 1624 C C . PRO B 1 61 ? 5.258 -20.984 -3.295 1 98.88 61 PRO B C 1
ATOM 1626 O O . PRO B 1 61 ? 4.586 -21.938 -3.682 1 98.88 61 PRO B O 1
ATOM 1629 N N . SER B 1 62 ? 5.863 -20.938 -2.127 1 98.81 62 SER B N 1
ATOM 1630 C CA . SER B 1 62 ? 5.641 -21.953 -1.1 1 98.81 62 SER B CA 1
ATOM 1631 C C . SER B 1 62 ? 4.25 -21.812 -0.488 1 98.81 62 SER B C 1
ATOM 1633 O O . SER B 1 62 ? 3.576 -20.797 -0.674 1 98.81 62 SER B O 1
ATOM 1635 N N . PRO B 1 63 ? 3.822 -22.844 0.25 1 98.62 63 PRO B N 1
ATOM 1636 C CA . PRO B 1 63 ? 2.537 -22.734 0.944 1 98.62 63 PRO B CA 1
ATOM 1637 C C . PRO B 1 63 ? 2.48 -21.547 1.89 1 98.62 63 PRO B C 1
ATOM 1639 O O . PRO B 1 63 ? 1.455 -20.859 1.969 1 98.62 63 PRO B O 1
ATOM 1642 N N . THR B 1 64 ? 3.59 -21.25 2.527 1 98.69 64 THR B N 1
ATOM 1643 C CA . THR B 1 64 ? 3.641 -20.125 3.455 1 98.69 64 THR B CA 1
ATOM 1644 C C . THR B 1 64 ? 3.516 -18.797 2.709 1 98.69 64 THR B C 1
ATOM 1646 O O . THR B 1 64 ? 2.822 -17.891 3.164 1 98.69 64 THR B O 1
ATOM 1649 N N . GLU B 1 65 ? 4.156 -18.703 1.564 1 98.69 65 GLU B N 1
ATOM 1650 C CA . GLU B 1 65 ? 4.059 -17.5 0.758 1 98.69 65 GLU B CA 1
ATOM 1651 C C . GLU B 1 65 ? 2.633 -17.281 0.251 1 98.69 65 GLU B C 1
ATOM 1653 O O . GLU B 1 65 ? 2.139 -16.156 0.228 1 98.69 65 GLU B O 1
ATOM 1658 N N . LYS B 1 66 ? 1.974 -18.297 -0.124 1 98.88 66 LYS B N 1
ATOM 1659 C CA . LYS B 1 66 ? 0.586 -18.219 -0.572 1 98.88 66 LYS B CA 1
ATOM 1660 C C . LYS B 1 66 ? -0.329 -17.734 0.548 1 98.88 66 LYS B C 1
ATOM 1662 O O . LYS B 1 66 ? -1.159 -16.859 0.338 1 98.88 66 LYS B O 1
ATOM 1667 N N . GLN B 1 67 ? -0.125 -18.312 1.687 1 98.69 67 GLN B N 1
ATOM 1668 C CA . GLN B 1 67 ? -0.937 -17.922 2.836 1 98.69 67 GLN B CA 1
ATOM 1669 C C . GLN B 1 67 ? -0.684 -16.469 3.221 1 98.69 67 GLN B C 1
ATOM 1671 O O . GLN B 1 67 ? -1.625 -15.727 3.504 1 98.69 67 GLN B O 1
ATOM 1676 N N . THR B 1 68 ? 0.582 -16.109 3.254 1 98.81 68 THR B N 1
ATOM 1677 C CA . THR B 1 68 ? 0.967 -14.742 3.598 1 98.81 68 THR B CA 1
ATOM 1678 C C . THR B 1 68 ? 0.324 -13.742 2.641 1 98.81 68 THR B C 1
ATOM 1680 O O . THR B 1 68 ? -0.261 -12.75 3.076 1 98.81 68 THR B O 1
ATOM 1683 N N . MET B 1 69 ? 0.377 -14.047 1.38 1 98.94 69 MET B N 1
ATOM 1684 C CA . MET B 1 69 ? -0.147 -13.125 0.375 1 98.94 69 MET B CA 1
ATOM 1685 C C . MET B 1 69 ? -1.666 -13.031 0.464 1 98.94 69 MET B C 1
ATOM 1687 O O . MET B 1 69 ? -2.23 -11.945 0.366 1 98.94 69 MET B O 1
ATOM 1691 N N . SER B 1 70 ? -2.354 -14.109 0.657 1 98.88 70 SER B N 1
ATOM 1692 C CA . SER B 1 70 ? -3.807 -14.109 0.795 1 98.88 70 SER B CA 1
ATOM 1693 C C . SER B 1 70 ? -4.246 -13.312 2.018 1 98.88 70 SER B C 1
ATOM 1695 O O . SER B 1 70 ? -5.191 -12.523 1.942 1 98.88 70 SER B O 1
ATOM 1697 N N . GLN B 1 71 ? -3.562 -13.562 3.107 1 98.81 71 GLN B N 1
ATOM 1698 C CA . GLN B 1 71 ? -3.881 -12.82 4.32 1 98.81 71 GLN B CA 1
ATOM 1699 C C . GLN B 1 71 ? -3.613 -11.328 4.141 1 98.81 71 GLN B C 1
ATOM 1701 O O . GLN B 1 71 ? -4.367 -10.492 4.641 1 98.81 71 GLN B O 1
ATOM 1706 N N . PHE B 1 72 ? -2.564 -11.031 3.469 1 98.94 72 PHE B N 1
ATOM 1707 C CA . PHE B 1 72 ? -2.234 -9.633 3.211 1 98.94 72 PHE B CA 1
ATOM 1708 C C . PHE B 1 72 ? -3.355 -8.945 2.441 1 98.94 72 PHE B C 1
ATOM 1710 O O . PHE B 1 72 ? -3.781 -7.852 2.805 1 98.94 72 PHE B O 1
ATOM 1717 N N . LEU B 1 73 ? -3.826 -9.57 1.412 1 98.94 73 LEU B N 1
ATOM 1718 C CA . LEU B 1 73 ? -4.875 -8.977 0.592 1 98.94 73 LEU B CA 1
ATOM 1719 C C . LEU B 1 73 ? -6.16 -8.805 1.394 1 98.94 73 LEU B C 1
ATOM 1721 O O . LEU B 1 73 ? -6.883 -7.824 1.212 1 98.94 73 LEU B O 1
ATOM 1725 N N . ASP B 1 74 ? -6.418 -9.75 2.201 1 98.81 74 ASP B N 1
ATOM 1726 C CA . ASP B 1 74 ? -7.586 -9.633 3.068 1 98.81 74 ASP B CA 1
ATOM 1727 C C . ASP B 1 74 ? -7.465 -8.422 3.99 1 98.81 74 ASP B C 1
ATOM 1729 O O . ASP B 1 74 ? -8.383 -7.598 4.066 1 98.81 74 ASP B O 1
ATOM 1733 N N . LEU B 1 75 ? -6.355 -8.336 4.688 1 98.88 75 LEU B N 1
ATOM 1734 C CA . LEU B 1 75 ? -6.16 -7.223 5.609 1 98.88 75 LEU B CA 1
ATOM 1735 C C . LEU B 1 75 ? -6.082 -5.898 4.852 1 98.88 75 LEU B C 1
ATOM 1737 O O . LEU B 1 75 ? -6.57 -4.875 5.332 1 98.88 75 LEU B O 1
ATOM 1741 N N . PHE B 1 76 ? -5.426 -5.93 3.676 1 98.94 76 PHE B N 1
ATOM 1742 C CA . PHE B 1 76 ? -5.387 -4.754 2.812 1 98.94 76 PHE B CA 1
ATOM 1743 C C . PHE B 1 76 ? -6.789 -4.211 2.572 1 98.94 76 PHE B C 1
ATOM 1745 O O . PHE B 1 76 ? -7.027 -3.008 2.701 1 98.94 76 PHE B O 1
ATOM 1752 N N . SER B 1 77 ? -7.734 -5.027 2.25 1 98.88 77 SER B N 1
ATOM 1753 C CA . SER B 1 77 ? -9.102 -4.621 1.936 1 98.88 77 SER B CA 1
ATOM 1754 C C . SER B 1 77 ? -9.797 -4.027 3.156 1 98.88 77 SER B C 1
ATOM 1756 O O . SER B 1 77 ? -10.711 -3.219 3.02 1 98.88 77 SER B O 1
ATOM 1758 N N . ARG B 1 78 ? -9.352 -4.371 4.316 1 98.69 78 ARG B N 1
ATOM 1759 C CA . ARG B 1 78 ? -9.992 -3.906 5.539 1 98.69 78 ARG B CA 1
ATOM 1760 C C . ARG B 1 78 ? -9.438 -2.555 5.969 1 98.69 78 ARG B C 1
ATOM 1762 O O . ARG B 1 78 ? -10.148 -1.743 6.566 1 98.69 78 ARG B O 1
ATOM 1769 N N . VAL B 1 79 ? -8.188 -2.338 5.672 1 98.81 79 VAL B N 1
ATOM 1770 C CA . VAL B 1 79 ? -7.562 -1.136 6.211 1 98.81 79 VAL B CA 1
ATOM 1771 C C . VAL B 1 79 ? -7.512 -0.054 5.133 1 98.81 79 VAL B C 1
ATOM 1773 O O . VAL B 1 79 ? -7.078 1.07 5.395 1 98.81 79 VAL B O 1
ATOM 1776 N N . TYR B 1 80 ? -7.926 -0.388 3.865 1 98.81 80 TYR B N 1
ATOM 1777 C CA . TYR B 1 80 ? -7.855 0.592 2.787 1 98.81 80 TYR B CA 1
ATOM 1778 C C . TYR B 1 80 ? -8.617 1.86 3.15 1 98.81 80 TYR B C 1
ATOM 1780 O O . TYR B 1 80 ? -9.773 1.798 3.574 1 98.81 80 TYR B O 1
ATOM 1788 N N . PRO B 1 81 ? -7.977 3.047 2.996 1 98.38 81 PRO B N 1
ATOM 1789 C CA . PRO B 1 81 ? -8.523 4.293 3.533 1 98.38 81 PRO B CA 1
ATOM 1790 C C . PRO B 1 81 ? -9.508 4.965 2.582 1 98.38 81 PRO B C 1
ATOM 1792 O O . PRO B 1 81 ? -9.367 6.148 2.268 1 98.38 81 PRO B O 1
ATOM 1795 N N . CYS B 1 82 ? -10.484 4.324 2.178 1 97.94 82 CYS B N 1
ATOM 1796 C CA . CYS B 1 82 ? -11.68 4.691 1.427 1 97.94 82 CYS B CA 1
ATOM 1797 C C . CYS B 1 82 ? -12.812 3.697 1.673 1 97.94 82 CYS B C 1
ATOM 1799 O O . CYS B 1 82 ? -12.758 2.562 1.192 1 97.94 82 CYS B O 1
ATOM 1801 N N . ASN B 1 83 ? -13.766 4.18 2.412 1 96.81 83 ASN B N 1
ATOM 1802 C CA . ASN B 1 83 ? -14.766 3.254 2.947 1 96.81 83 ASN B CA 1
ATOM 1803 C C . ASN B 1 83 ? -15.508 2.521 1.834 1 96.81 83 ASN B C 1
ATOM 1805 O O . ASN B 1 83 ? -15.609 1.293 1.854 1 96.81 83 ASN B O 1
ATOM 1809 N N . ILE B 1 84 ? -15.977 3.279 0.873 1 97.81 84 ILE B N 1
ATOM 1810 C CA . ILE B 1 84 ? -16.75 2.656 -0.195 1 97.81 84 ILE B CA 1
ATOM 1811 C C . ILE B 1 84 ? -15.844 1.771 -1.044 1 97.81 84 ILE B C 1
ATOM 1813 O O . ILE B 1 84 ? -16.25 0.695 -1.488 1 97.81 84 ILE B O 1
ATOM 1817 N N . CYS B 1 85 ? -14.57 2.141 -1.263 1 98.5 85 CYS B N 1
ATOM 1818 C CA . CYS B 1 85 ? -13.594 1.352 -2.006 1 98.5 85 CYS B CA 1
ATOM 1819 C C . CYS B 1 85 ? -13.273 0.054 -1.274 1 98.5 85 CYS B C 1
ATOM 1821 O O . CYS B 1 85 ? -13.219 -1.013 -1.889 1 98.5 85 CYS B O 1
ATOM 1823 N N . ALA B 1 86 ? -13.086 0.187 0.016 1 98.69 86 ALA B N 1
ATOM 1824 C CA . ALA B 1 86 ? -12.75 -0.958 0.858 1 98.69 86 ALA B CA 1
ATOM 1825 C C . ALA B 1 86 ? -13.875 -1.988 0.855 1 98.69 86 ALA B C 1
ATOM 1827 O O . ALA B 1 86 ? -13.633 -3.186 0.695 1 98.69 86 ALA B O 1
ATOM 1828 N N . GLU B 1 87 ? -15.031 -1.498 1.015 1 98.56 87 GLU B N 1
ATOM 1829 C CA . GLU B 1 87 ? -16.172 -2.395 1.014 1 98.56 87 GLU B CA 1
ATOM 1830 C C . GLU B 1 87 ? -16.312 -3.113 -0.326 1 98.56 87 GLU B C 1
ATOM 1832 O O . GLU B 1 87 ? -16.578 -4.316 -0.366 1 98.56 87 GLU B O 1
ATOM 1837 N N . ASP B 1 88 ? -16.156 -2.402 -1.341 1 98.75 88 ASP B N 1
ATOM 1838 C CA . ASP B 1 88 ? -16.234 -2.998 -2.672 1 98.75 88 ASP B CA 1
ATOM 1839 C C . ASP B 1 88 ? -15.156 -4.051 -2.869 1 98.75 88 ASP B C 1
ATOM 1841 O O . ASP B 1 88 ? -15.414 -5.125 -3.412 1 98.75 88 ASP B O 1
ATOM 1845 N N . LEU B 1 89 ? -13.977 -3.727 -2.461 1 98.81 89 LEU B N 1
ATOM 1846 C CA . LEU B 1 89 ? -12.859 -4.664 -2.588 1 98.81 89 LEU B CA 1
ATOM 1847 C C . LEU B 1 89 ? -13.125 -5.93 -1.781 1 98.81 89 LEU B C 1
ATOM 1849 O O . LEU B 1 89 ? -12.852 -7.035 -2.248 1 98.81 89 LEU B O 1
ATOM 1853 N N . GLN B 1 90 ? -13.617 -5.77 -0.586 1 98.81 90 GLN B N 1
ATOM 1854 C CA . GLN B 1 90 ? -13.914 -6.926 0.253 1 98.81 90 GLN B CA 1
ATOM 1855 C C . GLN B 1 90 ? -14.953 -7.832 -0.408 1 98.81 90 GLN B C 1
ATOM 1857 O O . GLN B 1 90 ? -14.812 -9.055 -0.392 1 98.81 90 GLN B O 1
ATOM 1862 N N . LYS B 1 91 ? -15.945 -7.238 -0.974 1 98.75 91 LYS B N 1
ATOM 1863 C CA . LYS B 1 91 ? -16.938 -8.016 -1.705 1 98.75 91 LYS B CA 1
ATOM 1864 C C . LYS B 1 91 ? -16.312 -8.734 -2.895 1 98.75 91 LYS B C 1
ATOM 1866 O O . LYS B 1 91 ? -16.625 -9.906 -3.148 1 98.75 91 LYS B O 1
ATOM 1871 N N . ASP B 1 92 ? -15.492 -8.062 -3.621 1 98.75 92 ASP B N 1
ATOM 1872 C CA . ASP B 1 92 ? -14.836 -8.648 -4.781 1 98.75 92 ASP B CA 1
ATOM 1873 C C . ASP B 1 92 ? -13.953 -9.828 -4.375 1 98.75 92 ASP B C 1
ATOM 1875 O O . ASP B 1 92 ? -13.977 -10.883 -5.023 1 98.75 92 ASP B O 1
ATOM 1879 N N . LEU B 1 93 ? -13.227 -9.688 -3.268 1 98.81 93 LEU B N 1
ATOM 1880 C CA . LEU B 1 93 ? -12.336 -10.742 -2.801 1 98.81 93 LEU B CA 1
ATOM 1881 C C . LEU B 1 93 ? -13.125 -11.992 -2.428 1 98.81 93 LEU B C 1
ATOM 1883 O O . LEU B 1 93 ? -12.641 -13.117 -2.596 1 98.81 93 LEU B O 1
ATOM 1887 N N . LYS B 1 94 ? -14.289 -11.781 -1.928 1 98.44 94 LYS B N 1
ATOM 1888 C CA . LYS B 1 94 ? -15.141 -12.914 -1.568 1 98.44 94 LYS B CA 1
ATOM 1889 C C . LYS B 1 94 ? -15.68 -13.617 -2.812 1 98.44 94 LYS B C 1
ATOM 1891 O O . LYS B 1 94 ? -15.703 -14.852 -2.869 1 98.44 94 LYS B O 1
ATOM 1896 N N . SER B 1 95 ? -16.078 -12.906 -3.801 1 98.31 95 SER B N 1
ATOM 1897 C CA . SER B 1 95 ? -16.688 -13.469 -5.004 1 98.31 95 SER B CA 1
ATOM 1898 C C . SER B 1 95 ? -15.625 -14.008 -5.957 1 98.31 95 SER B C 1
ATOM 1900 O O . SER B 1 95 ? -15.875 -14.953 -6.711 1 98.31 95 SER B O 1
ATOM 1902 N N . THR B 1 96 ? -14.516 -13.391 -5.992 1 98.44 96 THR B N 1
ATOM 1903 C CA . THR B 1 96 ? -13.391 -13.773 -6.836 1 98.44 96 THR B CA 1
ATOM 1904 C C . THR B 1 96 ? -12.094 -13.805 -6.031 1 98.44 96 THR B C 1
ATOM 1906 O O . THR B 1 96 ? -11.281 -12.883 -6.125 1 98.44 96 THR B O 1
ATOM 1909 N N . PRO B 1 97 ? -11.859 -14.922 -5.34 1 98.75 97 PRO B N 1
ATOM 1910 C CA . PRO B 1 97 ? -10.672 -14.969 -4.477 1 98.75 97 PRO B CA 1
ATOM 1911 C C . PRO B 1 97 ? -9.367 -14.867 -5.258 1 98.75 97 PRO B C 1
ATOM 1913 O O . PRO B 1 97 ? -9.305 -15.281 -6.422 1 98.75 97 PRO B O 1
ATOM 1916 N N . PRO B 1 98 ? -8.352 -14.328 -4.598 1 98.88 98 PRO B N 1
ATOM 1917 C CA . PRO B 1 98 ? -7.055 -14.195 -5.277 1 98.88 98 PRO B CA 1
ATOM 1918 C C . PRO B 1 98 ? -6.5 -15.531 -5.758 1 98.88 98 PRO B C 1
ATOM 1920 O O . PRO B 1 98 ? -6.648 -16.547 -5.074 1 98.88 98 PRO B O 1
ATOM 1923 N N . ASP B 1 99 ? -5.934 -15.539 -6.902 1 98.94 99 ASP B N 1
ATOM 1924 C CA . ASP B 1 99 ? -5.145 -16.672 -7.367 1 98.94 99 ASP B CA 1
ATOM 1925 C C . ASP B 1 99 ? -3.654 -16.453 -7.121 1 98.94 99 ASP B C 1
ATOM 1927 O O . ASP B 1 99 ? -2.977 -15.812 -7.93 1 98.94 99 ASP B O 1
ATOM 1931 N N . VAL B 1 100 ? -3.135 -17.031 -6.059 1 98.94 100 VAL B N 1
ATOM 1932 C CA . VAL B 1 100 ? -1.745 -16.812 -5.664 1 98.94 100 VAL B CA 1
ATOM 1933 C C . VAL B 1 100 ? -0.939 -18.094 -5.918 1 98.94 100 VAL B C 1
ATOM 1935 O O . VAL B 1 100 ? 0.006 -18.391 -5.184 1 98.94 100 VAL B O 1
ATOM 1938 N N . SER B 1 101 ? -1.414 -18.828 -6.902 1 98.94 101 SER B N 1
ATOM 1939 C CA . SER B 1 101 ? -0.768 -20.109 -7.172 1 98.94 101 SER B CA 1
ATOM 1940 C C . SER B 1 101 ? 0.589 -19.922 -7.84 1 98.94 101 SER B C 1
ATOM 1942 O O . SER B 1 101 ? 1.442 -20.812 -7.793 1 98.94 101 SER B O 1
ATOM 1944 N N . SER B 1 102 ? 0.82 -18.844 -8.508 1 98.88 102 SER B N 1
ATOM 1945 C CA . SER B 1 102 ? 2.072 -18.469 -9.156 1 98.88 102 SER B CA 1
ATOM 1946 C C . SER B 1 102 ? 2.129 -16.953 -9.414 1 98.88 102 SER B C 1
ATOM 1948 O O . SER B 1 102 ? 1.114 -16.266 -9.32 1 98.88 102 SER B O 1
ATOM 1950 N N . GLN B 1 103 ? 3.309 -16.516 -9.766 1 98.88 103 GLN B N 1
ATOM 1951 C CA . GLN B 1 103 ? 3.455 -15.109 -10.117 1 98.88 103 GLN B CA 1
ATOM 1952 C C . GLN B 1 103 ? 2.529 -14.734 -11.273 1 98.88 103 GLN B C 1
ATOM 1954 O O . GLN B 1 103 ? 1.859 -13.695 -11.227 1 98.88 103 GLN B O 1
ATOM 1959 N N . SER B 1 104 ? 2.539 -15.508 -12.336 1 98.88 104 SER B N 1
ATOM 1960 C CA . SER B 1 104 ? 1.748 -15.211 -13.523 1 98.88 104 SER B CA 1
ATOM 1961 C C . SER B 1 104 ? 0.256 -15.211 -13.203 1 98.88 104 SER B C 1
ATOM 1963 O O . SER B 1 104 ? -0.476 -14.32 -13.648 1 98.88 104 SER B O 1
ATOM 1965 N N . ALA B 1 105 ? -0.137 -16.172 -12.438 1 98.94 105 ALA B N 1
ATOM 1966 C CA . ALA B 1 105 ? -1.545 -16.266 -12.062 1 98.94 105 ALA B CA 1
ATOM 1967 C C . ALA B 1 105 ? -1.954 -15.086 -11.188 1 98.94 105 ALA B C 1
ATOM 1969 O O . ALA B 1 105 ? -3.027 -14.508 -11.383 1 98.94 105 ALA B O 1
ATOM 1970 N N . PHE B 1 106 ? -1.115 -14.766 -10.273 1 98.94 106 PHE B N 1
ATOM 1971 C CA . PHE B 1 106 ? -1.398 -13.672 -9.352 1 98.94 106 PHE B CA 1
ATOM 1972 C C . PHE B 1 106 ? -1.433 -12.344 -10.086 1 98.94 106 PHE B C 1
ATOM 1974 O O . PHE B 1 106 ? -2.324 -11.523 -9.852 1 98.94 106 PHE B O 1
ATOM 1981 N N . SER B 1 107 ? -0.509 -12.125 -10.984 1 98.94 107 SER B N 1
ATOM 1982 C CA . SER B 1 107 ? -0.475 -10.906 -11.781 1 98.94 107 SER B CA 1
ATOM 1983 C C . SER B 1 107 ? -1.724 -10.773 -12.648 1 98.94 107 SER B C 1
ATOM 1985 O O . SER B 1 107 ? -2.283 -9.68 -12.773 1 98.94 107 SER B O 1
ATOM 1987 N N . LEU B 1 108 ? -2.084 -11.852 -13.227 1 98.94 108 LEU B N 1
ATOM 1988 C CA . LEU B 1 108 ? -3.299 -11.844 -14.039 1 98.94 108 LEU B CA 1
ATOM 1989 C C . LEU B 1 108 ? -4.52 -11.523 -13.18 1 98.94 108 LEU B C 1
ATOM 1991 O O . LEU B 1 108 ? -5.363 -10.711 -13.57 1 98.94 108 LEU B O 1
ATOM 1995 N N . TRP B 1 109 ? -4.637 -12.164 -12.055 1 98.94 109 TRP B N 1
ATOM 1996 C CA . TRP B 1 109 ? -5.742 -11.906 -11.133 1 98.94 109 TRP B CA 1
ATOM 1997 C C . TRP B 1 109 ? -5.781 -10.438 -10.727 1 98.94 109 TRP B C 1
ATOM 1999 O O . TRP B 1 109 ? -6.844 -9.812 -10.734 1 98.94 109 TRP B O 1
ATOM 2009 N N . MET B 1 110 ? -4.645 -9.898 -10.375 1 98.94 110 MET B N 1
ATOM 2010 C CA . MET B 1 110 ? -4.543 -8.5 -9.961 1 98.94 110 MET B CA 1
ATOM 2011 C C . MET B 1 110 ? -5.012 -7.566 -11.07 1 98.94 110 MET B C 1
ATOM 2013 O O . MET B 1 110 ? -5.723 -6.594 -10.812 1 98.94 110 MET B O 1
ATOM 2017 N N . CYS B 1 111 ? -4.598 -7.863 -12.281 1 98.94 111 CYS B N 1
ATOM 2018 C CA . CYS B 1 111 ? -5 -7.066 -13.438 1 98.94 111 CYS B CA 1
ATOM 2019 C C . CYS B 1 111 ? -6.512 -7.117 -13.633 1 98.94 111 CYS B C 1
ATOM 2021 O O . CYS B 1 111 ? -7.145 -6.086 -13.859 1 98.94 111 CYS B O 1
ATOM 2023 N N . LYS B 1 112 ? -7.047 -8.273 -13.516 1 98.94 112 LYS B N 1
ATOM 2024 C CA . LYS B 1 112 ? -8.484 -8.43 -13.695 1 98.94 112 LYS B CA 1
ATOM 2025 C C . LYS B 1 112 ? -9.258 -7.727 -12.578 1 98.94 112 LYS B C 1
ATOM 2027 O O . LYS B 1 112 ? -10.312 -7.137 -12.828 1 98.94 112 LYS B O 1
ATOM 2032 N N . LEU B 1 113 ? -8.773 -7.844 -11.383 1 98.94 113 LEU B N 1
ATOM 2033 C CA . LEU B 1 113 ? -9.367 -7.082 -10.289 1 98.94 113 LEU B CA 1
ATOM 2034 C C . LEU B 1 113 ? -9.375 -5.59 -10.609 1 98.94 113 LEU B C 1
ATOM 2036 O O . LEU B 1 113 ? -10.406 -4.926 -10.461 1 98.94 113 LEU B O 1
ATOM 2040 N N . HIS B 1 114 ? -8.188 -5.062 -10.984 1 98.88 114 HIS B N 1
ATOM 2041 C CA . HIS B 1 114 ? -8.078 -3.646 -11.32 1 98.88 114 HIS B CA 1
ATOM 2042 C C . HIS B 1 114 ? -9.039 -3.27 -12.438 1 98.88 114 HIS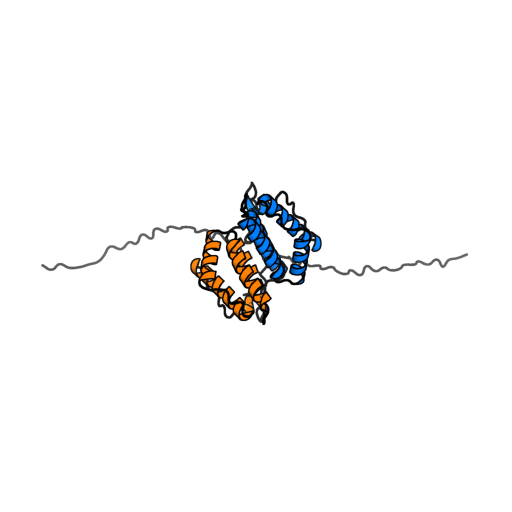 B C 1
ATOM 2044 O O . HIS B 1 114 ? -9.664 -2.207 -12.398 1 98.88 114 HIS B O 1
ATOM 2050 N N . ASN B 1 115 ? -9.219 -4.133 -13.422 1 98.88 115 ASN B N 1
ATOM 2051 C CA . ASN B 1 115 ? -10.141 -3.889 -14.531 1 98.88 115 ASN B CA 1
ATOM 2052 C C . ASN B 1 115 ? -11.594 -3.867 -14.062 1 98.88 115 ASN B C 1
ATOM 2054 O O . ASN B 1 115 ? -12.414 -3.119 -14.594 1 98.88 115 ASN B O 1
ATOM 2058 N N . ARG B 1 116 ? -11.898 -4.719 -13.117 1 98.88 116 ARG B N 1
ATOM 2059 C CA . ARG B 1 116 ? -13.266 -4.66 -12.586 1 98.88 116 ARG B CA 1
ATOM 2060 C C . ARG B 1 116 ? -13.523 -3.324 -11.898 1 98.88 116 ARG B C 1
ATOM 2062 O O . ARG B 1 116 ? -14.609 -2.748 -12.047 1 98.88 116 ARG B O 1
ATOM 2069 N N . VAL B 1 117 ? -12.609 -2.822 -11.211 1 98.81 117 VAL B N 1
ATOM 2070 C CA . VAL B 1 117 ? -12.734 -1.503 -10.594 1 98.81 117 VAL B CA 1
ATOM 2071 C C . VAL B 1 117 ? -12.812 -0.436 -11.688 1 98.81 117 VAL B C 1
ATOM 2073 O O . VAL B 1 117 ? -13.641 0.476 -11.609 1 98.81 117 VAL B O 1
ATOM 2076 N N . ASN B 1 118 ? -11.914 -0.557 -12.727 1 98.75 118 ASN B N 1
ATOM 2077 C CA . ASN B 1 118 ? -11.953 0.375 -13.852 1 98.75 118 ASN B CA 1
ATOM 2078 C C . ASN B 1 118 ? -13.336 0.415 -14.5 1 98.75 118 ASN B C 1
ATOM 2080 O O . ASN B 1 118 ? -13.852 1.491 -14.797 1 98.75 118 ASN B O 1
ATOM 2084 N N . ALA B 1 119 ? -13.859 -0.684 -14.734 1 98.75 119 ALA B N 1
ATOM 2085 C CA . ALA B 1 119 ? -15.172 -0.769 -15.375 1 98.75 119 ALA B CA 1
ATOM 2086 C C . ALA B 1 119 ? -16.234 -0.03 -14.562 1 98.75 119 ALA B C 1
ATOM 2088 O O . ALA B 1 119 ? -17.031 0.726 -15.117 1 98.75 119 ALA B O 1
ATOM 2089 N N . LYS B 1 120 ? -16.219 -0.213 -13.258 1 98.25 120 LYS B N 1
ATOM 2090 C CA . LYS B 1 120 ? -17.172 0.452 -12.375 1 98.25 120 LYS B CA 1
ATOM 2091 C C . LYS B 1 120 ? -17.016 1.969 -12.445 1 98.25 120 LYS B C 1
ATOM 2093 O O . LYS B 1 120 ? -18 2.705 -12.297 1 98.25 120 LYS B O 1
ATOM 2098 N N . LEU B 1 121 ? -15.844 2.467 -12.688 1 98 121 LEU B N 1
ATOM 2099 C CA . LEU B 1 121 ? -15.539 3.893 -12.641 1 98 121 LEU B CA 1
ATOM 2100 C C . LEU B 1 121 ? -15.57 4.5 -14.039 1 98 121 LEU B C 1
ATOM 2102 O O . LEU B 1 121 ? -15.289 5.684 -14.219 1 98 121 LEU B O 1
ATOM 2106 N N . GLY B 1 122 ? -15.875 3.676 -15.039 1 97.88 122 GLY B N 1
ATOM 2107 C CA . GLY B 1 122 ? -15.922 4.16 -16.406 1 97.88 122 GLY B CA 1
ATOM 2108 C C . GLY B 1 122 ? -14.555 4.457 -16.984 1 97.88 122 GLY B C 1
ATOM 2109 O O . GLY B 1 122 ? -14.414 5.34 -17.844 1 97.88 122 GLY B O 1
ATOM 2110 N N . LYS B 1 123 ? -13.555 3.852 -16.453 1 98.06 123 LYS B N 1
ATOM 2111 C CA . LYS B 1 123 ? -12.188 4.016 -16.938 1 98.06 123 LYS B CA 1
ATOM 2112 C C . LYS B 1 123 ? -11.828 2.947 -17.953 1 98.06 123 LYS B C 1
ATOM 2114 O O . LYS B 1 123 ? -12.5 1.92 -18.062 1 98.06 123 LYS B O 1
ATOM 2119 N N . PRO B 1 124 ? -10.789 3.188 -18.703 1 98.31 124 PRO B N 1
ATOM 2120 C CA . PRO B 1 124 ? -10.406 2.209 -19.734 1 98.31 124 PRO B CA 1
ATOM 2121 C C . PRO B 1 124 ? -9.984 0.869 -19.125 1 98.31 124 PRO B C 1
ATOM 2123 O O . PRO B 1 124 ? -9.391 0.83 -18.047 1 98.31 124 PRO B O 1
ATOM 2126 N N . ILE B 1 125 ? -10.328 -0.196 -19.891 1 98.69 125 ILE B N 1
ATOM 2127 C CA . ILE B 1 125 ? -9.922 -1.553 -19.531 1 98.69 125 ILE B CA 1
ATOM 2128 C C . ILE B 1 125 ? -8.508 -1.816 -20.062 1 98.69 125 ILE B C 1
ATOM 2130 O O . ILE B 1 125 ? -8.18 -1.445 -21.188 1 98.69 125 ILE B O 1
ATOM 2134 N N . PHE B 1 126 ? -7.688 -2.387 -19.266 1 98.31 126 PHE B N 1
ATOM 2135 C CA . PHE B 1 126 ? -6.312 -2.729 -19.625 1 98.31 126 PHE B CA 1
ATOM 2136 C C . PHE B 1 126 ? -6.238 -4.137 -20.203 1 98.31 126 PHE B C 1
ATOM 2138 O O . PHE B 1 126 ? -6.91 -5.047 -19.719 1 98.31 126 PHE B O 1
ATOM 2145 N N . ASP B 1 127 ? -5.43 -4.32 -21.219 1 98.31 127 ASP B N 1
ATOM 2146 C CA . ASP B 1 127 ? -5.168 -5.648 -21.766 1 98.31 127 ASP B CA 1
ATOM 2147 C C . ASP B 1 127 ? -4.293 -6.465 -20.812 1 98.31 127 ASP B C 1
ATOM 2149 O O . ASP B 1 127 ? -3.064 -6.352 -20.844 1 98.31 127 ASP B O 1
ATOM 2153 N N . CYS B 1 128 ? -4.824 -7.406 -20.094 1 98.62 128 CYS B N 1
ATOM 2154 C CA . CYS B 1 128 ? -4.125 -8.109 -19.031 1 98.62 128 CYS B CA 1
ATOM 2155 C C . CYS B 1 128 ? -3.111 -9.094 -19.594 1 98.62 128 CYS B C 1
ATOM 2157 O O . CYS B 1 128 ? -2.254 -9.602 -18.875 1 98.62 128 CYS B O 1
ATOM 2159 N N . THR B 1 129 ? -3.18 -9.352 -20.875 1 97.75 129 THR B N 1
ATOM 2160 C CA . THR B 1 129 ? -2.123 -10.164 -21.469 1 97.75 129 THR B CA 1
ATOM 2161 C C . THR B 1 129 ? -0.788 -9.43 -21.438 1 97.75 129 THR B C 1
ATOM 2163 O O . THR B 1 129 ? 0.268 -10.039 -21.625 1 97.75 129 THR B O 1
ATOM 2166 N N . LYS B 1 130 ? -0.776 -8.133 -21.172 1 96.06 130 LYS B N 1
ATOM 2167 C CA . LYS B 1 130 ? 0.423 -7.305 -21.156 1 96.06 130 LYS B CA 1
ATOM 2168 C C . LYS B 1 130 ? 0.816 -6.922 -19.734 1 96.06 130 LYS B C 1
ATOM 2170 O O . LYS B 1 130 ? 1.688 -6.074 -19.531 1 96.06 130 LYS B O 1
ATOM 2175 N N . VAL B 1 131 ? 0.219 -7.555 -18.781 1 97.38 131 VAL B N 1
ATOM 2176 C CA . VAL B 1 131 ? 0.391 -7.109 -17.406 1 97.38 131 VAL B CA 1
ATOM 2177 C C . VAL B 1 131 ? 1.847 -7.289 -16.984 1 97.38 131 VAL B C 1
ATOM 2179 O O . VAL B 1 131 ? 2.428 -6.41 -16.344 1 97.38 131 VAL B O 1
ATOM 2182 N N . ASN B 1 132 ? 2.469 -8.383 -17.344 1 96.69 132 ASN B N 1
ATOM 2183 C CA . ASN B 1 132 ? 3.865 -8.578 -16.969 1 96.69 132 ASN B CA 1
ATOM 2184 C C . ASN B 1 132 ? 4.793 -7.656 -17.766 1 96.69 132 ASN B C 1
ATOM 2186 O O . ASN B 1 132 ? 5.816 -7.211 -17.25 1 96.69 132 ASN B O 1
ATOM 2190 N N . GLU B 1 133 ? 4.48 -7.434 -18.984 1 94.31 133 GLU B N 1
ATOM 2191 C CA . GLU B 1 133 ? 5.254 -6.445 -19.734 1 94.31 133 GLU B CA 1
ATOM 2192 C C . GLU B 1 133 ? 5.25 -5.094 -19.031 1 94.31 133 GLU B C 1
ATOM 2194 O O . GLU B 1 133 ? 6.293 -4.445 -18.922 1 94.31 133 GLU B O 1
ATOM 2199 N N . ARG B 1 134 ? 4.117 -4.695 -18.531 1 94.12 134 ARG B N 1
ATOM 2200 C CA . ARG B 1 134 ? 3.949 -3.385 -17.922 1 94.12 134 ARG B CA 1
ATOM 2201 C C . ARG B 1 134 ? 4.637 -3.326 -16.562 1 94.12 134 ARG B C 1
ATOM 2203 O O . ARG B 1 134 ? 5.277 -2.33 -16.234 1 94.12 134 ARG B O 1
ATOM 2210 N N . TRP B 1 135 ? 4.535 -4.379 -15.82 1 96.25 135 TRP B N 1
ATOM 2211 C CA . TRP B 1 135 ? 4.848 -4.234 -14.406 1 96.25 135 TRP B CA 1
ATOM 2212 C C . TRP B 1 135 ? 6.109 -5.008 -14.047 1 96.25 135 TRP B C 1
ATOM 2214 O O . TRP B 1 135 ? 6.711 -4.777 -12.992 1 96.25 135 TRP B O 1
ATOM 2224 N N . ARG B 1 136 ? 6.551 -5.891 -14.914 1 94.62 136 ARG B N 1
ATOM 2225 C CA . ARG B 1 136 ? 7.633 -6.789 -14.523 1 94.62 136 ARG B CA 1
ATOM 2226 C C . ARG B 1 136 ? 8.797 -6.699 -15.5 1 94.62 136 ARG B C 1
ATOM 2228 O O . ARG B 1 136 ? 9.945 -6.5 -15.086 1 94.62 136 ARG B O 1
ATOM 2235 N N . ASP B 1 137 ? 8.516 -6.832 -16.781 1 91.44 137 ASP B N 1
ATOM 2236 C CA . ASP B 1 137 ? 9.555 -7.082 -17.766 1 91.44 137 ASP B CA 1
ATOM 2237 C C . ASP B 1 137 ? 9.945 -5.793 -18.484 1 91.44 137 ASP B C 1
ATOM 2239 O O . ASP B 1 137 ? 11.086 -5.645 -18.938 1 91.44 137 ASP B O 1
ATOM 2243 N N . GLY B 1 138 ? 9.141 -4.832 -18.469 1 83.75 138 GLY B N 1
ATOM 2244 C CA . GLY B 1 138 ? 9.328 -3.656 -19.297 1 83.75 138 GLY B CA 1
ATOM 2245 C C . GLY B 1 138 ? 9.109 -3.93 -20.766 1 83.75 138 GLY B C 1
ATOM 2246 O O . GLY B 1 138 ? 9.109 -5.086 -21.203 1 83.75 138 GLY B O 1
ATOM 2247 N N . PRO B 1 139 ? 8.727 -2.787 -21.453 1 71.69 139 PRO B N 1
ATOM 2248 C CA . PRO B 1 139 ? 8.547 -3.016 -22.875 1 71.69 139 PRO B CA 1
ATOM 2249 C C . PRO B 1 139 ? 9.836 -3.467 -23.578 1 71.69 139 PRO B C 1
ATOM 2251 O O . PRO B 1 139 ? 10.93 -3.156 -23.109 1 71.69 139 PRO B O 1
ATOM 2254 N N . PRO B 1 140 ? 9.492 -4.273 -24.531 1 65.31 140 PRO B N 1
ATOM 2255 C CA . PRO B 1 140 ? 10.688 -4.723 -25.234 1 65.31 140 PRO B CA 1
ATOM 2256 C C . PRO B 1 140 ? 11.562 -3.566 -25.719 1 65.31 140 PRO B C 1
ATOM 2258 O O . PRO B 1 140 ? 12.789 -3.691 -25.75 1 65.31 140 PRO B O 1
ATOM 2261 N N . ASP B 1 141 ? 10.883 -2.545 -26.031 1 62.53 141 ASP B N 1
ATOM 2262 C CA . ASP B 1 141 ? 11.672 -1.419 -26.516 1 62.53 141 ASP B CA 1
ATOM 2263 C C . ASP B 1 141 ? 11.977 -0.435 -25.391 1 62.53 141 ASP B C 1
ATOM 2265 O O . ASP B 1 141 ? 12.664 0.567 -25.594 1 62.53 141 ASP B O 1
ATOM 2269 N N . GLY B 1 142 ? 11.695 -0.729 -24.203 1 55.75 142 GLY B N 1
ATOM 2270 C CA . GLY B 1 142 ? 11.953 0.113 -23.047 1 55.75 142 GLY B CA 1
ATOM 2271 C C . GLY B 1 142 ? 10.953 1.24 -22.891 1 55.75 142 GLY B C 1
ATOM 2272 O O . GLY B 1 142 ? 11.039 2.033 -21.953 1 55.75 142 GLY B O 1
ATOM 2273 N N . SER B 1 143 ? 10.062 1.395 -23.938 1 54.97 143 SER B N 1
ATOM 2274 C CA . SER B 1 143 ? 9.125 2.516 -23.891 1 54.97 143 SER B CA 1
ATOM 2275 C C . SER B 1 143 ? 7.941 2.211 -22.984 1 54.97 143 SER B C 1
ATOM 2277 O O . SER B 1 143 ? 7.5 1.062 -22.891 1 54.97 143 SER B O 1
ATOM 2279 N N . CYS B 1 144 ? 7.75 2.779 -21.812 1 61.28 144 CYS B N 1
ATOM 2280 C CA . CYS B 1 144 ? 6.629 2.541 -20.906 1 61.28 144 CYS B CA 1
ATOM 2281 C C . CYS B 1 144 ? 5.32 3.02 -21.531 1 61.28 144 CYS B C 1
ATOM 2283 O O . CYS B 1 144 ? 4.527 3.695 -20.875 1 61.28 144 CYS B O 1
ATOM 2285 N N . ASP B 1 145 ? 4.961 2.822 -22.906 1 49.75 145 ASP B N 1
ATOM 2286 C CA . ASP B 1 145 ? 3.727 3.35 -23.469 1 49.75 145 ASP B CA 1
ATOM 2287 C C . ASP B 1 145 ? 2.51 2.574 -22.969 1 49.75 145 ASP B C 1
ATOM 2289 O O . ASP B 1 145 ? 2.619 1.399 -22.625 1 49.75 145 ASP B O 1
#

InterPro domains:
  IPR017905 ERV/ALR sulfhydryl oxidase domain [PF04777] (45-136)
  IPR017905 ERV/ALR sulfhydryl oxidase domain [PS51324] (35-135)
  IPR036774 ERV/ALR sulfhydryl oxidase domain superfamily [G3DSA:1.20.120.310] (21-145)
  IPR036774 ERV/ALR sulfhydryl oxidase domain superfamily [SSF69000] (35-144)
  IPR039799 Sulfhydryl oxidase ALR/ERV [PTHR12645] (20-145)

Solvent-accessible surface area (backbone atoms only — not comparable to full-atom values): 16839 Å² total; per-residue (Å²): 131,87,71,88,69,78,80,82,73,72,77,75,73,76,77,73,74,77,74,75,70,69,75,73,74,74,52,84,70,69,71,67,73,51,28,28,68,45,70,67,57,45,47,53,21,45,49,54,43,52,45,40,32,26,47,64,38,51,70,75,48,49,72,65,54,35,50,50,53,53,52,37,54,53,41,48,29,69,56,42,75,39,70,72,58,16,52,50,44,45,53,44,43,71,77,53,60,84,41,58,75,20,16,69,48,24,33,44,42,51,42,50,52,54,32,54,54,22,55,76,70,72,43,80,75,70,69,53,93,43,44,52,38,49,40,52,69,20,33,94,82,58,55,57,124,138,78,90,83,83,90,81,76,97,76,90,75,81,76,77,75,75,76,72,78,72,70,74,73,74,72,52,84,70,69,71,67,72,50,27,28,66,46,71,66,57,46,46,54,22,45,50,54,40,52,47,38,32,28,47,62,38,50,70,74,48,49,74,65,54,35,51,50,51,52,50,38,53,54,42,48,29,70,56,41,77,39,70,71,60,17,53,50,45,46,51,45,42,70,78,54,59,84,40,58,76,20,16,69,49,23,34,44,42,52,42,50,53,53,32,54,54,22,56,76,71,72,42,80,73,71,69,53,91,44,44,53,37,50,40,54,69,18,33,94,81,58,56,57,123

Secondary structure (DSSP, 8-state):
----------------------------------SS--HHHHHHHHHHHHHHHHHTS-SS--HHHHHHHHHHHHHHHHH-S-HHHHHHHHHHHHHS----SSHHHHHHHHHHHHHHHHHHHTPPPP-GGGHHIIIII--TTS---/---------------------------S------SS--HHHHHHHHHHHHHHHHHTS-SS--HHHHHHHHHHHHHHHHH-S-HHHHHHHHHHHHHS----SSHHHHHHHHHHHHHHHHHHHTPPPP-GGGHHIIIII--TTS---

pLDDT: mean 79.77, std 29.81, range [18.38, 98.94]